Protein AF-A0A940UH56-F1 (afdb_monomer)

Structure (mmCIF, N/CA/C/O backbone):
data_AF-A0A940UH56-F1
#
_entry.id   AF-A0A940UH56-F1
#
loop_
_atom_site.group_PDB
_atom_site.id
_atom_site.type_symbol
_atom_site.label_atom_id
_atom_site.label_alt_id
_atom_site.label_comp_id
_atom_site.label_asym_id
_atom_site.label_entity_id
_atom_site.label_seq_id
_atom_site.pdbx_PDB_ins_code
_atom_site.Cartn_x
_atom_site.Cartn_y
_atom_site.Cartn_z
_atom_site.occupancy
_atom_site.B_iso_or_equiv
_atom_site.auth_seq_id
_atom_site.auth_comp_id
_atom_site.auth_asym_id
_atom_site.auth_atom_id
_atom_site.pdbx_PDB_model_num
ATOM 1 N N . THR A 1 1 ? 17.331 8.035 23.216 1.00 52.03 1 THR A N 1
ATOM 2 C CA . THR A 1 1 ? 18.289 7.593 22.173 1.00 52.03 1 THR A CA 1
ATOM 3 C C . THR A 1 1 ? 18.319 6.081 22.013 1.00 52.03 1 THR A C 1
ATOM 5 O O . THR A 1 1 ? 18.089 5.613 20.908 1.00 52.03 1 THR A O 1
ATOM 8 N N . LEU A 1 2 ? 18.499 5.302 23.086 1.00 36.78 2 LEU A N 1
ATOM 9 C CA . LEU A 1 2 ? 18.584 3.831 23.020 1.00 36.78 2 LEU A CA 1
ATOM 10 C C . LEU A 1 2 ? 17.308 3.152 22.469 1.00 36.78 2 LEU A C 1
ATOM 12 O O . LEU A 1 2 ? 17.398 2.299 21.594 1.00 36.78 2 LEU A O 1
ATOM 16 N N . PHE A 1 3 ? 16.120 3.611 22.881 1.00 42.78 3 PHE A N 1
ATOM 17 C CA . PHE A 1 3 ? 14.829 3.134 22.353 1.00 42.78 3 PHE A CA 1
ATOM 18 C C . PHE A 1 3 ? 14.566 3.522 20.888 1.00 42.78 3 PHE A C 1
ATOM 20 O O . PHE A 1 3 ? 13.957 2.747 20.154 1.00 42.78 3 PHE A O 1
ATOM 27 N N . GLN A 1 4 ? 15.054 4.687 20.440 1.00 41.00 4 GLN A N 1
ATOM 28 C CA . GLN A 1 4 ? 14.976 5.091 19.030 1.00 41.00 4 GLN A CA 1
ATOM 29 C C . GLN A 1 4 ? 15.789 4.123 18.168 1.00 41.00 4 GLN A C 1
ATOM 31 O O . GLN A 1 4 ? 15.272 3.588 17.196 1.00 41.00 4 GLN A O 1
ATOM 36 N N . ASN A 1 5 ? 17.023 3.837 18.590 1.00 42.00 5 ASN A N 1
ATOM 37 C CA . ASN A 1 5 ? 17.930 2.936 17.885 1.00 42.00 5 ASN A CA 1
ATOM 38 C C . ASN A 1 5 ? 17.393 1.502 17.845 1.00 42.00 5 ASN A C 1
ATOM 40 O O . ASN A 1 5 ? 17.542 0.826 16.831 1.00 42.00 5 ASN A O 1
ATOM 44 N N . LEU A 1 6 ? 16.726 1.050 18.910 1.00 43.97 6 LEU A N 1
ATOM 45 C CA . LEU A 1 6 ? 16.104 -0.272 18.967 1.00 43.97 6 LEU A CA 1
ATOM 46 C C . LEU A 1 6 ? 14.910 -0.368 18.009 1.00 43.97 6 LEU A C 1
ATOM 48 O O . LEU A 1 6 ? 14.796 -1.348 17.282 1.00 43.97 6 LEU A O 1
ATOM 52 N N . ARG A 1 7 ? 14.093 0.688 17.911 1.00 48.12 7 ARG A N 1
ATOM 53 C CA . ARG A 1 7 ? 13.000 0.784 16.933 1.00 48.12 7 ARG A CA 1
ATOM 54 C C . ARG A 1 7 ? 13.516 0.780 15.493 1.00 48.12 7 ARG A C 1
ATOM 56 O O . ARG A 1 7 ? 13.052 -0.032 14.702 1.00 48.12 7 ARG A O 1
ATOM 63 N N . THR A 1 8 ? 14.536 1.581 15.177 1.00 45.69 8 THR A N 1
ATOM 64 C CA . THR A 1 8 ? 15.167 1.576 13.844 1.00 45.69 8 THR A CA 1
ATOM 65 C C . THR A 1 8 ? 15.818 0.227 13.527 1.00 45.69 8 THR A C 1
ATOM 67 O O . THR A 1 8 ? 15.860 -0.194 12.376 1.00 45.69 8 THR A O 1
ATOM 70 N N . THR A 1 9 ? 16.337 -0.471 14.540 1.00 42.41 9 THR A N 1
ATOM 71 C CA . THR A 1 9 ? 16.951 -1.796 14.383 1.00 42.41 9 THR A CA 1
ATOM 72 C C . THR A 1 9 ? 15.893 -2.874 14.150 1.00 42.41 9 THR A C 1
ATOM 74 O O . THR A 1 9 ? 16.074 -3.700 13.266 1.00 42.41 9 THR A O 1
ATOM 77 N N . VAL A 1 10 ? 14.755 -2.831 14.847 1.00 53.84 10 VAL A N 1
ATOM 78 C CA . VAL A 1 10 ? 13.610 -3.731 14.610 1.00 53.84 10 VAL A CA 1
ATOM 79 C C . VAL A 1 10 ? 12.979 -3.479 13.235 1.00 53.84 10 VAL A C 1
ATOM 81 O O . VAL A 1 10 ? 12.703 -4.431 12.510 1.00 53.84 10 VAL A O 1
ATOM 84 N N . GLU A 1 11 ? 12.847 -2.214 12.822 1.00 49.41 11 GLU A N 1
ATOM 85 C CA . GLU A 1 11 ? 12.422 -1.836 11.464 1.00 49.41 11 GLU A CA 1
ATOM 86 C C . GLU A 1 11 ? 13.410 -2.348 10.392 1.00 49.41 11 GLU A C 1
ATOM 88 O O . GLU A 1 11 ? 12.996 -2.791 9.320 1.00 49.41 11 GLU A O 1
ATOM 93 N N . LYS A 1 12 ? 14.719 -2.365 10.689 1.00 43.69 12 LYS A N 1
ATOM 94 C CA . LYS A 1 12 ? 15.767 -2.900 9.797 1.00 43.69 12 LYS A CA 1
ATOM 95 C C . LYS A 1 12 ? 15.849 -4.430 9.771 1.00 43.69 12 LYS A C 1
ATOM 97 O O . LYS A 1 12 ? 16.165 -4.981 8.723 1.00 43.69 12 LYS A O 1
ATOM 102 N N . ILE A 1 13 ? 15.571 -5.120 10.877 1.00 45.69 13 ILE A N 1
ATOM 103 C CA . ILE A 1 13 ? 15.598 -6.593 10.954 1.00 45.69 13 ILE A CA 1
ATOM 104 C C . ILE A 1 13 ? 14.451 -7.210 10.135 1.00 45.69 13 ILE A C 1
ATOM 106 O O . ILE A 1 13 ? 14.641 -8.259 9.525 1.00 45.69 13 ILE A O 1
ATOM 110 N N . GLY A 1 14 ? 13.300 -6.533 10.048 1.00 42.31 14 GLY A N 1
ATOM 111 C CA . GLY A 1 14 ? 12.169 -6.940 9.199 1.00 42.31 14 GLY A CA 1
ATOM 112 C C . GLY A 1 14 ? 12.272 -6.514 7.726 1.00 42.31 14 GLY A C 1
ATOM 113 O O . GLY A 1 14 ? 11.325 -6.645 6.957 1.00 42.31 14 GLY A O 1
ATOM 114 N N . SER A 1 15 ? 13.399 -5.943 7.312 1.00 44.19 15 SER A N 1
ATOM 115 C CA . SER A 1 15 ? 13.578 -5.403 5.968 1.00 44.19 15 SER A CA 1
ATOM 116 C C . SER A 1 15 ? 14.698 -6.181 5.298 1.00 44.19 15 SER A C 1
ATOM 118 O O . SER A 1 15 ? 15.869 -5.854 5.481 1.00 44.19 15 SER A O 1
ATOM 120 N N . SER A 1 16 ? 14.377 -7.225 4.525 1.00 46.88 16 SER A N 1
ATOM 121 C CA . SER A 1 16 ? 15.397 -7.860 3.678 1.00 46.88 16 SER A CA 1
ATOM 122 C C . SER A 1 16 ? 16.032 -6.759 2.812 1.00 46.88 16 SER A C 1
ATOM 124 O O . SER A 1 16 ? 15.295 -6.073 2.097 1.00 46.88 16 SER A O 1
ATOM 126 N N . PRO A 1 17 ? 17.349 -6.495 2.922 1.00 52.34 17 PRO A N 1
ATOM 127 C CA . PRO A 1 17 ? 17.921 -5.262 2.409 1.00 52.34 17 PRO A CA 1
ATOM 128 C C . PRO A 1 17 ? 17.763 -5.213 0.894 1.00 52.34 17 PRO A C 1
ATOM 130 O O . PRO A 1 17 ? 18.335 -6.020 0.155 1.00 52.34 17 PRO A O 1
ATOM 133 N N . VAL A 1 18 ? 16.966 -4.247 0.446 1.00 59.72 18 VAL A N 1
ATOM 134 C CA . VAL A 1 18 ? 16.733 -3.940 -0.961 1.00 59.72 18 VAL A CA 1
ATOM 135 C C . VAL A 1 18 ? 18.069 -3.529 -1.562 1.00 59.72 18 VAL A C 1
ATOM 137 O O . VAL A 1 18 ? 18.612 -2.471 -1.250 1.00 59.72 18 VAL A O 1
ATOM 140 N N . ARG A 1 19 ? 18.647 -4.381 -2.410 1.00 67.12 19 ARG A N 1
ATOM 141 C CA . ARG A 1 19 ? 19.943 -4.105 -3.044 1.00 67.12 19 ARG A CA 1
ATOM 142 C C . ARG A 1 19 ? 19.744 -3.269 -4.306 1.00 67.12 19 ARG A C 1
ATOM 144 O O . ARG A 1 19 ? 19.951 -3.765 -5.417 1.00 67.12 19 ARG A O 1
ATOM 151 N N . ARG A 1 20 ? 19.336 -2.010 -4.119 1.00 74.00 20 ARG A N 1
ATOM 152 C CA . ARG A 1 20 ? 19.366 -0.982 -5.167 1.00 74.00 20 ARG A CA 1
ATOM 153 C C . ARG A 1 20 ? 20.819 -0.794 -5.635 1.00 74.00 20 ARG A C 1
ATOM 155 O O . ARG A 1 20 ? 21.727 -0.848 -4.800 1.00 74.00 20 ARG A O 1
ATOM 162 N N . PRO A 1 21 ? 21.084 -0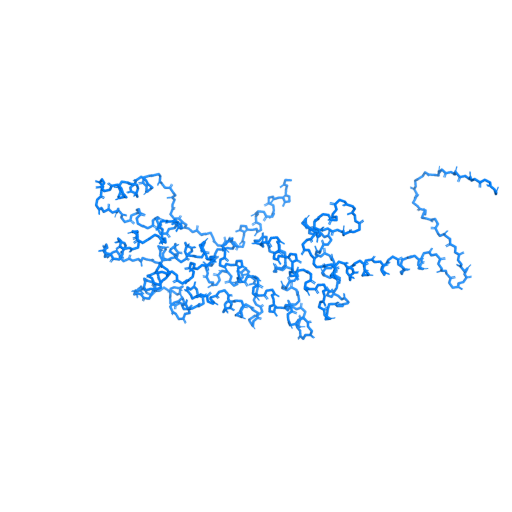.609 -6.940 1.00 78.50 21 PRO A N 1
ATOM 163 C CA . PRO A 1 21 ? 22.417 -0.223 -7.390 1.00 78.50 21 PRO A CA 1
ATOM 164 C C . PRO A 1 21 ? 22.831 1.103 -6.725 1.00 78.50 21 PRO A C 1
ATOM 166 O O . PRO A 1 21 ? 21.972 1.969 -6.552 1.00 78.50 21 PRO A O 1
ATOM 169 N N . PRO A 1 22 ? 24.104 1.277 -6.327 1.00 78.31 22 PRO A N 1
ATOM 170 C CA . PRO A 1 22 ? 24.535 2.495 -5.653 1.00 78.31 22 PRO A CA 1
ATOM 171 C C . PRO A 1 22 ? 24.256 3.715 -6.545 1.00 78.31 22 PRO A C 1
ATOM 173 O O . PRO A 1 22 ? 24.549 3.648 -7.746 1.00 78.31 22 PRO A O 1
ATOM 176 N N . PRO A 1 23 ? 23.685 4.801 -5.991 1.00 79.12 23 PRO A N 1
ATOM 177 C CA . PRO A 1 23 ? 23.482 6.027 -6.742 1.00 79.12 23 PRO A CA 1
ATOM 178 C C . PRO A 1 23 ? 24.840 6.590 -7.134 1.00 79.12 23 PRO A C 1
ATOM 180 O O . PRO A 1 23 ? 25.706 6.803 -6.289 1.00 79.12 23 PRO A O 1
ATOM 183 N N . LEU A 1 24 ? 25.031 6.791 -8.432 1.00 83.62 24 LEU A N 1
ATOM 184 C CA . LEU A 1 24 ? 26.182 7.496 -8.970 1.00 83.62 24 LEU A CA 1
ATOM 185 C C . LEU A 1 24 ? 25.647 8.675 -9.770 1.00 83.62 24 LEU A C 1
ATOM 187 O O . LEU A 1 24 ? 24.806 8.482 -10.648 1.00 83.62 24 LEU A O 1
ATOM 191 N N . GLU A 1 25 ? 26.163 9.872 -9.497 1.00 86.94 25 GLU A N 1
ATOM 192 C CA . GLU A 1 25 ? 25.755 11.115 -10.171 1.00 86.94 25 GLU A CA 1
ATOM 193 C C . GLU A 1 25 ? 25.807 10.985 -11.698 1.00 86.94 25 GLU A C 1
ATOM 195 O O . GLU A 1 25 ? 24.920 11.469 -12.400 1.00 86.94 25 GLU A O 1
ATOM 200 N N . ARG A 1 26 ? 26.776 10.214 -12.211 1.00 91.38 26 ARG A N 1
ATOM 201 C CA . ARG A 1 26 ? 26.924 9.918 -13.643 1.00 91.38 26 ARG A CA 1
ATOM 202 C C . ARG A 1 26 ? 25.666 9.333 -14.299 1.00 91.38 26 ARG A C 1
ATOM 204 O O . ARG A 1 26 ? 25.458 9.564 -15.482 1.00 91.38 26 ARG A O 1
ATOM 211 N N . TYR A 1 27 ? 24.848 8.569 -13.568 1.00 92.94 27 TYR A N 1
ATOM 212 C CA . TYR A 1 27 ? 23.640 7.950 -14.125 1.00 92.94 27 TYR A CA 1
ATOM 213 C C . TYR A 1 27 ? 22.540 8.988 -14.357 1.00 92.94 27 TYR A C 1
ATOM 215 O O . TYR A 1 27 ? 21.873 8.959 -15.388 1.00 92.94 27 TYR A O 1
ATOM 223 N N . MET A 1 28 ? 22.387 9.930 -13.424 1.00 93.06 28 MET A N 1
ATOM 224 C CA . MET A 1 28 ? 21.436 11.034 -13.560 1.00 93.06 28 MET A CA 1
ATOM 225 C C . MET A 1 28 ? 21.908 12.049 -14.604 1.00 93.06 28 MET A C 1
ATOM 227 O O . MET A 1 28 ? 21.089 12.563 -15.361 1.00 93.06 28 MET A O 1
ATOM 231 N N . LEU A 1 29 ? 23.223 12.282 -14.697 1.00 93.62 29 LEU A N 1
ATOM 232 C CA . LEU A 1 29 ? 23.806 13.115 -15.748 1.00 93.62 29 LEU A CA 1
ATOM 233 C C . LEU A 1 29 ? 23.542 12.522 -17.139 1.00 93.62 29 LEU A C 1
ATOM 235 O O . LEU A 1 29 ? 23.016 13.220 -17.997 1.00 93.62 29 LEU A O 1
ATOM 239 N N . GLN A 1 30 ? 23.794 11.222 -17.337 1.00 94.44 30 GLN A N 1
ATOM 240 C CA . GLN A 1 30 ? 23.465 10.560 -18.605 1.00 94.44 30 GLN A CA 1
ATOM 241 C C . GLN A 1 30 ? 21.975 10.624 -18.935 1.00 94.44 30 GLN A C 1
ATOM 243 O O . GLN A 1 30 ? 21.621 10.819 -20.092 1.00 94.44 30 GLN A O 1
ATOM 248 N N . TRP A 1 31 ? 21.092 10.473 -17.944 1.00 95.81 31 TRP A N 1
ATOM 249 C CA . TRP A 1 31 ? 19.659 10.644 -18.176 1.00 95.81 31 TRP A CA 1
ATOM 250 C C . TRP A 1 31 ? 19.322 12.061 -18.658 1.00 95.81 31 TRP A C 1
ATOM 252 O O . TRP A 1 31 ? 18.550 12.218 -19.601 1.00 95.81 31 TRP A O 1
ATOM 262 N N . SER A 1 32 ? 19.935 13.083 -18.057 1.00 94.75 32 SER A N 1
ATOM 263 C CA . SER A 1 32 ? 19.778 14.475 -18.487 1.00 94.75 32 SER A CA 1
ATOM 264 C C . SER A 1 32 ? 20.291 14.694 -19.913 1.00 94.75 32 SER A C 1
ATOM 266 O O . SER A 1 32 ? 19.579 15.272 -20.729 1.00 94.75 32 SER A O 1
ATOM 268 N N . ASP A 1 33 ? 21.490 14.197 -20.228 1.00 94.94 33 ASP A N 1
ATOM 269 C CA . ASP A 1 33 ? 22.103 14.309 -21.557 1.00 94.94 33 ASP A CA 1
ATOM 270 C C . ASP A 1 33 ? 21.306 13.549 -22.627 1.00 94.94 33 ASP A C 1
ATOM 272 O O . ASP A 1 33 ? 21.249 13.953 -23.788 1.00 94.94 33 ASP A O 1
ATOM 276 N N . PHE A 1 34 ? 20.676 12.437 -22.251 1.00 95.38 34 PHE A N 1
ATOM 277 C CA . PHE A 1 34 ? 19.766 11.703 -23.122 1.00 95.38 34 PHE A CA 1
ATOM 278 C C . PHE A 1 34 ? 18.470 12.488 -23.348 1.00 95.38 34 PHE A C 1
ATOM 280 O O . PHE A 1 34 ? 17.997 12.607 -24.477 1.00 95.38 34 PHE A O 1
ATOM 287 N N . GLY A 1 35 ? 17.922 13.084 -22.286 1.00 92.56 35 GLY A N 1
ATOM 288 C CA . GLY A 1 35 ? 16.731 13.928 -22.344 1.00 92.56 35 GLY A CA 1
ATOM 289 C C . GLY A 1 35 ? 16.908 15.182 -23.204 1.00 92.56 35 GLY A C 1
ATOM 290 O O . GLY A 1 35 ? 15.969 15.582 -23.889 1.00 92.56 35 GLY A O 1
ATOM 291 N N . SER A 1 36 ? 18.106 15.773 -23.213 1.00 93.50 36 SER A N 1
ATOM 292 C CA . SER A 1 36 ? 18.454 16.927 -24.054 1.00 93.50 36 SER A CA 1
ATOM 293 C C . SER A 1 36 ? 18.855 16.557 -25.488 1.00 93.50 36 SER A C 1
ATOM 295 O O . SER A 1 36 ? 19.016 17.444 -26.325 1.00 93.50 36 SER A O 1
ATOM 297 N N . GLY A 1 37 ? 19.026 15.265 -25.786 1.00 91.88 37 GLY A N 1
ATOM 298 C CA . GLY A 1 37 ? 19.492 14.776 -27.084 1.00 91.88 37 GLY A CA 1
ATOM 299 C C . GLY A 1 37 ? 21.005 14.891 -27.303 1.00 91.88 37 GLY A C 1
ATOM 300 O O . GLY A 1 37 ? 21.472 14.608 -28.408 1.00 91.88 37 GLY A O 1
ATOM 301 N N . THR A 1 38 ? 21.777 15.268 -26.276 1.00 94.25 38 THR A N 1
ATOM 302 C CA . THR A 1 38 ? 23.250 15.268 -26.305 1.00 94.25 38 THR A CA 1
ATOM 303 C C . THR A 1 38 ? 23.793 13.862 -26.565 1.00 94.25 38 THR A C 1
ATOM 305 O O . THR A 1 38 ? 24.729 13.690 -27.348 1.00 94.25 38 THR A O 1
ATOM 308 N N . ILE A 1 39 ? 23.191 12.845 -25.942 1.00 93.25 39 ILE A N 1
ATOM 309 C CA . ILE A 1 39 ? 23.487 11.434 -26.208 1.00 93.25 39 ILE A CA 1
ATOM 310 C C . ILE A 1 39 ? 22.241 10.709 -26.715 1.00 93.25 39 ILE A C 1
ATOM 312 O O . ILE A 1 39 ? 21.115 11.046 -26.360 1.00 93.25 39 ILE A O 1
ATOM 316 N N . LYS A 1 40 ? 22.446 9.700 -27.568 1.00 90.31 40 LYS A N 1
ATOM 317 C CA . LYS A 1 40 ? 21.356 8.937 -28.203 1.00 90.31 40 LYS A CA 1
ATOM 318 C C . LYS A 1 40 ? 21.009 7.633 -27.492 1.00 90.31 40 LYS A C 1
ATOM 320 O O . LYS A 1 40 ? 19.997 7.027 -27.825 1.00 90.31 40 LYS A O 1
ATOM 325 N N . ASP A 1 41 ? 21.861 7.178 -26.580 1.00 92.44 41 ASP A N 1
ATOM 326 C CA . ASP A 1 41 ? 21.731 5.874 -25.938 1.00 92.44 41 ASP A CA 1
ATOM 327 C C . ASP A 1 41 ? 22.242 5.936 -24.496 1.00 92.44 41 ASP A C 1
ATOM 329 O O . ASP A 1 41 ? 23.097 6.765 -24.170 1.00 92.44 41 ASP A O 1
ATOM 333 N N . LEU A 1 42 ? 21.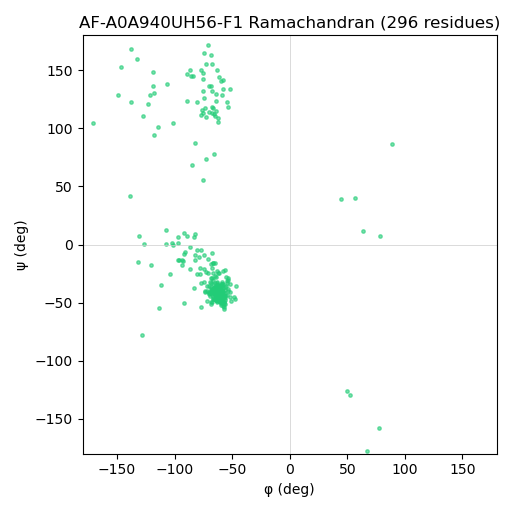709 5.065 -23.641 1.00 93.56 42 LEU A N 1
ATOM 334 C CA . LEU A 1 42 ? 22.076 4.954 -22.233 1.00 93.56 42 LEU A CA 1
ATOM 335 C C . LEU A 1 42 ? 22.915 3.700 -22.015 1.00 93.56 42 LEU A C 1
ATOM 337 O O . LEU A 1 42 ? 22.596 2.618 -22.510 1.00 93.56 42 LEU A O 1
ATOM 341 N N . ASP A 1 43 ? 23.970 3.794 -21.205 1.00 92.25 43 ASP A N 1
ATOM 342 C CA . ASP A 1 43 ? 24.730 2.589 -20.889 1.00 92.25 43 ASP A CA 1
ATOM 343 C C . ASP A 1 43 ? 23.912 1.606 -20.027 1.00 92.25 43 ASP A C 1
ATOM 345 O O . ASP A 1 43 ? 22.987 1.965 -19.289 1.00 92.25 43 ASP A O 1
ATOM 349 N N . ARG A 1 44 ? 24.270 0.317 -20.093 1.00 91.44 44 ARG A N 1
ATOM 350 C CA . ARG A 1 44 ? 23.554 -0.750 -19.372 1.00 91.44 44 ARG A CA 1
ATOM 351 C C . ARG A 1 44 ? 23.519 -0.538 -17.858 1.00 91.44 44 ARG A C 1
ATOM 353 O O . ARG A 1 44 ? 22.567 -0.972 -17.213 1.00 91.44 44 ARG A O 1
ATOM 360 N N . GLY A 1 45 ? 24.563 0.037 -17.269 1.00 91.31 45 GLY A N 1
ATOM 361 C CA . GLY A 1 45 ? 24.614 0.372 -15.848 1.00 91.31 45 GLY A CA 1
ATOM 362 C C . GLY A 1 45 ? 23.604 1.460 -15.499 1.00 91.31 45 GLY A C 1
ATOM 363 O O . GLY A 1 45 ? 22.825 1.270 -14.563 1.00 91.31 45 GLY A O 1
ATOM 364 N N . THR A 1 46 ? 23.560 2.522 -16.304 1.00 93.88 46 THR A N 1
ATOM 365 C CA . THR A 1 46 ? 22.574 3.605 -16.201 1.00 93.88 46 THR A CA 1
ATOM 366 C C . THR A 1 46 ? 21.153 3.070 -16.315 1.00 93.88 46 THR A C 1
ATOM 368 O O . THR A 1 46 ? 20.370 3.243 -15.386 1.00 93.88 46 THR A O 1
ATOM 371 N N . MET A 1 47 ? 20.826 2.305 -17.363 1.00 94.25 47 MET A N 1
ATOM 372 C CA . MET A 1 47 ? 19.484 1.724 -17.521 1.00 94.25 47 MET A CA 1
ATOM 373 C C . MET A 1 47 ? 19.064 0.869 -16.314 1.00 94.25 47 MET A C 1
ATOM 375 O O . MET A 1 47 ? 17.943 0.983 -15.815 1.00 94.25 47 MET A O 1
ATOM 379 N N . ARG A 1 48 ? 19.974 0.032 -15.791 1.00 93.88 48 ARG A N 1
ATOM 380 C CA . ARG A 1 48 ? 19.710 -0.794 -14.598 1.00 93.88 48 ARG A CA 1
ATOM 381 C C . ARG A 1 48 ? 19.438 0.043 -13.356 1.00 93.88 48 ARG A C 1
ATOM 383 O O . ARG A 1 48 ? 18.646 -0.392 -12.526 1.00 93.88 48 ARG A O 1
ATOM 390 N N . TYR A 1 49 ? 20.125 1.173 -13.205 1.00 94.44 49 TYR A N 1
ATOM 391 C CA . TYR A 1 49 ? 19.925 2.097 -12.096 1.00 94.44 49 TYR A CA 1
ATOM 392 C C . TYR A 1 49 ? 18.597 2.847 -12.226 1.00 94.44 49 TYR A C 1
ATOM 394 O O . TYR A 1 49 ? 17.811 2.834 -11.285 1.00 94.44 49 TYR A O 1
ATOM 402 N N . LEU A 1 50 ? 18.315 3.415 -13.401 1.00 95.62 50 LEU A N 1
ATOM 403 C CA . LEU A 1 50 ? 17.128 4.235 -13.656 1.00 95.62 50 LEU A CA 1
ATOM 404 C C . LEU A 1 50 ? 15.811 3.473 -13.482 1.00 95.62 50 LEU A C 1
ATOM 406 O O . LEU A 1 50 ? 14.810 4.077 -13.116 1.00 95.62 50 LEU A O 1
ATOM 410 N N . CYS A 1 51 ? 15.813 2.143 -13.625 1.00 96.19 51 CYS A N 1
ATOM 411 C CA . CYS A 1 51 ? 14.665 1.306 -13.263 1.00 96.19 51 CYS A CA 1
ATOM 412 C C . CYS A 1 51 ? 14.214 1.483 -11.797 1.00 96.19 51 CYS A C 1
ATOM 414 O O . CYS A 1 51 ? 13.077 1.162 -11.474 1.00 96.19 51 CYS A O 1
ATOM 416 N N . TRP A 1 52 ? 15.088 1.966 -10.910 1.00 94.69 52 TRP A N 1
ATOM 417 C CA . TRP A 1 52 ? 14.812 2.196 -9.487 1.00 94.69 52 TRP A CA 1
ATOM 418 C C . TRP A 1 52 ? 14.447 3.646 -9.154 1.00 94.69 52 TRP A C 1
ATOM 420 O O . TRP A 1 52 ? 14.271 3.951 -7.976 1.00 94.69 52 TRP A O 1
ATOM 430 N N . GLU A 1 53 ? 14.380 4.533 -10.149 1.00 95.44 53 GLU A N 1
ATOM 431 C CA . GLU A 1 53 ? 13.994 5.933 -9.967 1.00 95.44 53 GLU A CA 1
ATOM 432 C C . GLU A 1 53 ? 12.537 6.124 -10.389 1.00 95.44 53 GLU A C 1
ATOM 434 O O . GLU A 1 53 ? 12.278 6.167 -11.590 1.00 95.44 53 GLU A O 1
ATOM 439 N N . PRO A 1 54 ? 11.577 6.267 -9.457 1.00 95.50 54 PRO A N 1
ATOM 440 C CA . PRO A 1 54 ? 10.151 6.287 -9.771 1.00 95.50 54 PRO A CA 1
ATOM 441 C C . PRO A 1 54 ? 9.735 7.199 -10.921 1.00 95.50 54 PRO A C 1
ATOM 443 O O . PRO A 1 54 ? 8.996 6.771 -11.807 1.00 95.50 54 PRO A O 1
ATOM 446 N N . ASP A 1 55 ? 10.222 8.440 -10.924 1.00 95.88 55 ASP A N 1
ATOM 447 C CA . ASP A 1 55 ? 9.879 9.444 -11.935 1.00 95.88 55 ASP A CA 1
ATOM 448 C C . ASP A 1 55 ? 10.410 9.093 -13.327 1.00 95.88 55 ASP A C 1
ATOM 450 O O . ASP A 1 55 ? 9.785 9.423 -14.331 1.00 95.88 55 ASP A O 1
ATOM 454 N N . ILE A 1 56 ? 11.537 8.383 -13.399 1.00 96.94 56 ILE A N 1
ATOM 455 C CA . ILE A 1 56 ? 12.182 8.016 -14.662 1.00 96.94 56 ILE A CA 1
ATOM 456 C C . ILE A 1 56 ? 11.675 6.653 -15.126 1.00 96.94 56 ILE A C 1
ATOM 458 O O . ILE A 1 56 ? 11.195 6.527 -16.249 1.00 96.94 56 ILE A O 1
ATOM 462 N N . ALA A 1 57 ? 11.701 5.657 -14.241 1.00 97.44 57 ALA A N 1
ATOM 463 C CA . ALA A 1 57 ? 11.253 4.286 -14.460 1.00 97.44 57 ALA A CA 1
ATOM 464 C C . ALA A 1 57 ? 9.816 4.186 -14.986 1.00 97.44 57 ALA A C 1
ATOM 466 O O . ALA A 1 57 ? 9.491 3.245 -15.703 1.00 97.44 57 ALA A O 1
ATOM 467 N N . THR A 1 58 ? 8.960 5.143 -14.619 1.00 97.12 58 THR A N 1
ATOM 468 C CA . THR A 1 58 ? 7.555 5.190 -15.044 1.00 97.12 58 THR A CA 1
ATOM 469 C C . THR A 1 58 ? 7.291 6.204 -16.161 1.00 97.12 58 THR A C 1
ATOM 471 O O . THR A 1 58 ? 6.151 6.333 -16.608 1.00 97.12 58 THR A O 1
ATOM 474 N N . SER A 1 59 ? 8.323 6.900 -16.650 1.00 97.06 59 SER A N 1
ATOM 475 C CA . SER A 1 59 ? 8.199 7.852 -17.754 1.00 97.06 59 SER A CA 1
ATOM 476 C C . SER A 1 59 ? 8.057 7.145 -19.105 1.00 97.06 59 SER A C 1
ATOM 478 O O . SER A 1 59 ? 8.731 6.151 -19.386 1.00 97.06 59 SER A O 1
ATOM 480 N N . ASN A 1 60 ? 7.227 7.708 -19.986 1.00 95.19 60 ASN A N 1
ATOM 481 C CA . ASN A 1 60 ? 7.043 7.183 -21.342 1.00 95.19 60 ASN A CA 1
ATOM 482 C C . ASN A 1 60 ? 8.358 7.172 -22.135 1.00 95.19 60 ASN A C 1
ATOM 484 O O . ASN A 1 60 ? 8.617 6.230 -22.877 1.00 95.19 60 ASN A O 1
ATOM 488 N N . GLN A 1 61 ? 9.197 8.198 -21.956 1.00 95.44 61 GLN A N 1
ATOM 489 C CA . GLN A 1 61 ? 10.478 8.318 -22.654 1.00 95.44 61 GLN A CA 1
ATOM 490 C C . GLN A 1 61 ? 11.429 7.176 -22.283 1.00 95.44 61 GLN A C 1
ATOM 492 O O . GLN A 1 61 ? 11.984 6.526 -23.170 1.00 95.44 61 GLN A O 1
ATOM 497 N N . PHE A 1 62 ? 11.598 6.903 -20.986 1.00 97.00 62 PHE A N 1
ATOM 498 C CA . PHE A 1 62 ? 12.482 5.833 -20.534 1.00 97.00 62 PHE A CA 1
ATOM 499 C C . PHE A 1 62 ? 11.949 4.457 -20.933 1.00 97.00 62 PHE A C 1
ATOM 501 O O . PHE A 1 62 ? 12.713 3.627 -21.416 1.00 97.00 62 PHE A O 1
ATOM 508 N N . LEU A 1 63 ? 10.643 4.220 -20.779 1.00 96.56 63 LEU A N 1
ATOM 509 C CA . LEU A 1 63 ? 10.031 2.938 -21.124 1.00 96.56 63 LEU A CA 1
ATOM 510 C C . LEU A 1 63 ? 10.114 2.641 -22.626 1.00 96.56 63 LEU A C 1
ATOM 512 O O . LEU A 1 63 ? 10.498 1.533 -22.995 1.00 96.56 63 LEU A O 1
ATOM 516 N N . ALA A 1 64 ? 9.853 3.631 -23.485 1.00 94.50 64 ALA A N 1
ATOM 517 C CA . ALA A 1 64 ? 10.006 3.481 -24.932 1.00 94.50 64 ALA A CA 1
ATOM 518 C C . ALA A 1 64 ? 11.459 3.166 -25.318 1.00 94.50 64 ALA A C 1
ATOM 520 O O . ALA A 1 64 ? 11.718 2.268 -26.122 1.00 94.50 64 ALA A O 1
ATOM 521 N N . HIS A 1 65 ? 12.421 3.862 -24.702 1.00 95.25 65 HIS A N 1
ATOM 522 C CA . HIS A 1 65 ? 13.835 3.577 -24.914 1.00 95.25 65 HIS A CA 1
ATOM 523 C C . HIS A 1 65 ? 14.193 2.156 -24.459 1.00 95.25 65 HIS A C 1
ATOM 525 O O . HIS A 1 65 ? 14.805 1.407 -25.221 1.00 95.25 65 HIS A O 1
ATOM 531 N N . LEU A 1 66 ? 13.735 1.743 -23.275 1.00 94.56 66 LEU A N 1
ATOM 532 C CA . LEU A 1 66 ? 13.984 0.416 -22.720 1.00 94.56 66 LEU A CA 1
ATOM 533 C C . LEU A 1 66 ? 13.461 -0.696 -23.638 1.00 94.56 66 LEU A C 1
ATOM 535 O O . LEU A 1 66 ? 14.182 -1.662 -23.884 1.00 94.56 66 LEU A O 1
ATOM 539 N N . GLU A 1 67 ? 12.255 -0.538 -24.192 1.00 92.94 67 GLU A N 1
ATOM 540 C CA . GLU A 1 67 ? 11.681 -1.478 -25.161 1.00 92.94 67 GLU A CA 1
ATOM 541 C C . GLU A 1 67 ? 12.483 -1.539 -26.469 1.00 92.94 67 GLU A C 1
ATOM 543 O O . GLU A 1 67 ? 12.677 -2.629 -27.010 1.00 92.94 67 GLU A O 1
ATOM 548 N N . SER A 1 68 ? 12.981 -0.397 -26.956 1.00 91.88 68 SER A N 1
ATOM 549 C CA . SER A 1 68 ? 13.761 -0.318 -28.201 1.00 91.88 68 SER A CA 1
ATOM 550 C C . SER A 1 68 ? 15.217 -0.780 -28.064 1.00 91.88 68 SER A C 1
ATOM 552 O O . SER A 1 68 ? 15.808 -1.241 -29.036 1.00 91.88 68 SER A O 1
ATOM 554 N N . SER A 1 69 ? 15.791 -0.700 -26.858 1.00 89.06 69 SER A N 1
ATOM 555 C CA . SER A 1 69 ? 17.210 -0.982 -26.592 1.00 89.06 69 SER A CA 1
ATOM 556 C C . SER A 1 69 ? 17.613 -2.448 -26.798 1.00 89.06 69 SER A C 1
ATOM 558 O O . SER A 1 69 ? 18.800 -2.775 -26.822 1.00 89.06 69 SER A O 1
ATOM 560 N N . GLY A 1 70 ? 16.639 -3.366 -26.864 1.00 83.25 70 GLY A N 1
ATOM 561 C CA . GLY A 1 70 ? 16.895 -4.809 -26.876 1.00 83.25 70 GLY A CA 1
ATOM 562 C C . GLY A 1 70 ? 17.548 -5.332 -25.587 1.00 83.25 70 GLY A C 1
ATOM 563 O O . GLY A 1 70 ? 18.027 -6.466 -25.553 1.00 83.25 70 GLY A O 1
ATOM 564 N N . MET A 1 71 ? 17.601 -4.529 -24.516 1.00 86.06 71 MET A N 1
ATOM 565 C CA . MET A 1 71 ? 18.197 -4.934 -23.249 1.00 86.06 71 MET A CA 1
ATOM 566 C C . MET A 1 71 ? 17.369 -6.041 -22.584 1.00 86.06 71 MET A C 1
ATOM 568 O O . MET A 1 71 ? 16.246 -5.825 -22.131 1.00 86.06 71 MET A O 1
ATOM 572 N N . GLU A 1 72 ? 17.975 -7.215 -22.398 1.00 86.06 72 GLU A N 1
ATOM 573 C CA . GLU A 1 72 ? 17.402 -8.240 -21.528 1.00 86.06 72 GLU A CA 1
ATOM 574 C C . GLU A 1 72 ? 17.396 -7.776 -20.064 1.00 86.06 72 GLU A C 1
ATOM 576 O O . GLU A 1 72 ? 18.439 -7.649 -19.403 1.00 86.06 72 GLU A O 1
ATOM 581 N N . LEU A 1 73 ? 16.198 -7.557 -19.522 1.00 89.94 73 LEU A N 1
ATOM 582 C CA . LEU A 1 73 ? 16.028 -7.203 -18.121 1.00 89.94 73 LEU A CA 1
ATOM 583 C C . LEU A 1 73 ? 16.213 -8.435 -17.237 1.00 89.94 73 LEU A C 1
ATOM 585 O O . LEU A 1 73 ? 15.437 -9.389 -17.264 1.00 89.94 73 LEU A O 1
ATOM 589 N N . THR A 1 74 ? 17.250 -8.395 -16.404 1.00 90.50 74 THR A N 1
ATOM 590 C CA . THR A 1 74 ? 17.409 -9.351 -15.300 1.00 90.50 74 THR A CA 1
ATOM 591 C C . THR A 1 74 ? 16.381 -9.079 -14.193 1.00 90.50 74 THR A C 1
ATOM 593 O O . THR A 1 74 ? 15.708 -8.048 -14.193 1.00 90.50 74 THR A O 1
ATOM 596 N N . ARG A 1 75 ? 16.292 -9.970 -13.196 1.00 90.44 75 ARG A N 1
ATOM 597 C CA . ARG A 1 75 ? 15.386 -9.810 -12.044 1.00 90.44 75 ARG A CA 1
ATOM 598 C C . ARG A 1 75 ? 15.472 -8.421 -11.391 1.00 90.44 75 ARG A C 1
ATOM 600 O O . ARG A 1 75 ? 14.444 -7.855 -11.053 1.00 90.44 75 ARG A O 1
ATOM 607 N N . ARG A 1 76 ? 16.679 -7.884 -11.166 1.00 90.88 76 ARG A N 1
ATOM 608 C CA . ARG A 1 76 ? 16.858 -6.659 -10.358 1.00 90.88 76 ARG A CA 1
ATOM 609 C C . ARG A 1 76 ? 16.273 -5.400 -11.019 1.00 90.88 76 ARG A C 1
ATOM 611 O O . ARG A 1 76 ? 15.536 -4.703 -10.340 1.00 90.88 76 ARG A O 1
ATOM 618 N N . PRO A 1 77 ? 16.551 -5.091 -12.298 1.00 93.62 77 PRO A N 1
ATOM 619 C CA . PRO A 1 77 ? 15.861 -4.009 -13.001 1.00 93.62 77 PRO A CA 1
ATOM 620 C C . PRO A 1 77 ? 14.338 -4.166 -13.018 1.00 93.62 77 PRO A C 1
ATOM 622 O O . PRO A 1 77 ? 13.643 -3.194 -12.757 1.00 93.62 77 PRO A O 1
ATOM 625 N N . LEU A 1 78 ? 13.816 -5.382 -13.235 1.00 94.88 78 LEU A N 1
ATOM 626 C CA . LEU A 1 78 ? 12.367 -5.634 -13.173 1.00 94.88 78 LEU A CA 1
ATOM 627 C C . LEU A 1 78 ? 11.792 -5.340 -11.785 1.00 94.88 78 LEU A C 1
ATOM 629 O O . LEU A 1 78 ? 10.743 -4.718 -11.675 1.00 94.88 78 LEU A O 1
ATOM 633 N N . GLU A 1 79 ? 12.493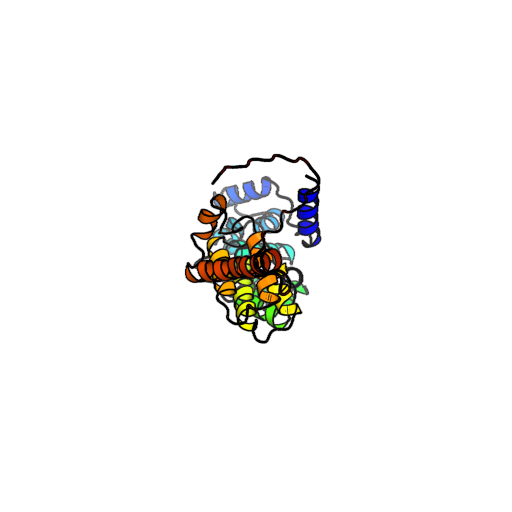 -5.749 -10.727 1.00 93.75 79 GLU A N 1
ATOM 634 C CA . GLU A 1 79 ? 12.111 -5.420 -9.354 1.00 93.75 79 GLU A CA 1
ATOM 635 C C . GLU A 1 79 ? 12.106 -3.904 -9.115 1.00 93.75 79 GLU A C 1
ATOM 637 O O . GLU A 1 79 ? 11.167 -3.393 -8.507 1.00 93.75 79 GLU A O 1
ATOM 642 N N . GLY A 1 80 ? 13.094 -3.183 -9.652 1.00 95.00 80 GLY A N 1
ATOM 643 C CA . GLY A 1 80 ? 13.111 -1.721 -9.647 1.00 95.00 80 GLY A CA 1
ATOM 644 C C . GLY A 1 80 ? 11.876 -1.126 -10.324 1.00 95.00 80 GLY A C 1
ATOM 645 O O . GLY A 1 80 ? 11.209 -0.290 -9.721 1.00 95.00 80 GLY A O 1
ATOM 646 N N . LEU A 1 81 ? 11.524 -1.588 -11.530 1.00 96.81 81 LEU A N 1
ATOM 647 C CA . LEU A 1 81 ? 10.361 -1.087 -12.276 1.00 96.81 81 LEU A CA 1
ATOM 648 C C . LEU A 1 81 ? 9.050 -1.312 -11.512 1.00 96.81 81 LEU A C 1
ATOM 650 O O . LEU A 1 81 ? 8.246 -0.392 -11.378 1.00 96.81 81 LEU A O 1
ATOM 654 N N . VAL A 1 82 ? 8.848 -2.517 -10.969 1.00 96.69 82 VAL A N 1
ATOM 655 C CA . VAL A 1 82 ? 7.646 -2.854 -10.188 1.00 96.69 82 VAL A CA 1
ATOM 656 C C . VAL A 1 82 ? 7.537 -1.972 -8.942 1.00 96.69 82 VAL A C 1
ATOM 658 O O . VAL A 1 82 ? 6.479 -1.405 -8.679 1.00 96.69 82 VAL A O 1
ATOM 661 N N . ARG A 1 83 ? 8.636 -1.783 -8.204 1.00 95.44 83 ARG A N 1
ATOM 662 C CA . ARG A 1 83 ? 8.658 -0.895 -7.029 1.00 95.44 83 ARG A CA 1
ATOM 663 C C . ARG A 1 83 ? 8.423 0.564 -7.403 1.00 95.44 83 ARG A C 1
ATOM 665 O O . ARG A 1 83 ? 7.682 1.263 -6.717 1.00 95.44 83 ARG A O 1
ATOM 672 N N . SER A 1 84 ? 9.005 1.011 -8.511 1.00 96.88 84 SER A N 1
ATOM 673 C CA . SER A 1 84 ? 8.775 2.344 -9.064 1.00 96.88 84 SER A CA 1
ATOM 674 C C . SER A 1 84 ? 7.293 2.562 -9.380 1.00 96.88 84 SER A C 1
ATOM 676 O O . SER A 1 84 ? 6.744 3.590 -8.989 1.00 96.88 84 SER A O 1
ATOM 678 N N . CYS A 1 85 ? 6.598 1.570 -9.950 1.00 97.31 85 CYS A N 1
ATOM 679 C CA . CYS A 1 85 ? 5.137 1.609 -10.071 1.00 97.31 85 CYS A CA 1
ATOM 680 C C . CYS A 1 85 ? 4.443 1.721 -8.710 1.00 97.31 85 CYS A C 1
ATOM 682 O O . CYS A 1 85 ? 3.596 2.591 -8.520 1.00 97.31 85 CYS A O 1
ATOM 684 N N . HIS A 1 86 ? 4.797 0.868 -7.747 1.00 97.62 86 HIS A N 1
ATOM 685 C CA . HIS A 1 86 ? 4.178 0.869 -6.414 1.00 97.62 86 HIS A CA 1
ATOM 686 C C . HIS A 1 86 ? 4.340 2.195 -5.673 1.00 97.62 86 HIS A C 1
ATOM 688 O O . HIS A 1 86 ? 3.432 2.612 -4.955 1.00 97.62 86 HIS A O 1
ATOM 694 N N . SER A 1 87 ? 5.467 2.878 -5.877 1.00 96.12 87 SER A N 1
ATOM 695 C CA . SER A 1 87 ? 5.748 4.197 -5.306 1.00 96.12 87 SER A CA 1
ATOM 696 C C . SER A 1 87 ? 4.854 5.314 -5.869 1.00 96.12 87 SER A C 1
ATOM 698 O O . SER A 1 87 ? 4.679 6.344 -5.225 1.00 96.12 87 SER A O 1
ATOM 700 N N . LYS A 1 88 ? 4.256 5.097 -7.048 1.00 96.25 88 LYS A N 1
ATOM 701 C CA . LYS A 1 88 ? 3.361 6.031 -7.747 1.00 96.25 88 LYS A CA 1
ATOM 702 C C . LYS A 1 88 ? 1.892 5.594 -7.701 1.00 96.25 88 LYS A C 1
ATOM 704 O O . LYS A 1 88 ? 1.079 6.139 -8.438 1.00 96.25 88 LYS A O 1
ATOM 709 N N . TRP A 1 89 ? 1.533 4.619 -6.859 1.00 96.94 89 TRP A N 1
ATOM 710 C CA . TRP A 1 89 ? 0.238 3.919 -6.882 1.00 96.94 89 TRP A CA 1
ATOM 711 C C . TRP A 1 89 ? -0.960 4.719 -6.327 1.00 96.94 89 TRP A C 1
ATOM 713 O O . TRP A 1 89 ? -1.678 4.288 -5.419 1.00 96.94 89 TRP A O 1
ATOM 723 N N . GLU A 1 90 ? -1.197 5.901 -6.885 1.00 93.44 90 GLU A N 1
ATOM 724 C CA . GLU A 1 90 ? -2.230 6.851 -6.472 1.00 93.44 90 GLU A CA 1
ATOM 725 C C . GLU A 1 90 ? -3.027 7.365 -7.683 1.00 93.44 90 GLU A C 1
ATOM 727 O O . GLU A 1 90 ? -2.591 7.273 -8.832 1.00 93.44 90 GLU A O 1
ATOM 732 N N . GLY A 1 91 ? -4.234 7.882 -7.430 1.00 93.38 91 GLY A N 1
ATOM 733 C CA . GLY A 1 91 ? -5.109 8.420 -8.476 1.00 93.38 91 GLY A CA 1
ATOM 734 C C . GLY A 1 91 ? -5.340 7.446 -9.638 1.00 93.38 91 GLY A C 1
ATOM 735 O O . GLY A 1 91 ? -5.696 6.287 -9.426 1.00 93.38 91 GLY A O 1
ATOM 736 N N . SER A 1 92 ? -5.131 7.929 -10.864 1.00 95.00 92 SER A N 1
ATOM 737 C CA . SER A 1 92 ? -5.285 7.166 -12.109 1.00 95.00 92 SER A CA 1
ATOM 738 C C . SER A 1 92 ? -4.036 6.380 -12.529 1.00 95.00 92 SER A C 1
ATOM 740 O O . SER A 1 92 ? -4.095 5.656 -13.523 1.00 95.00 92 SER A O 1
ATOM 742 N N . PHE A 1 93 ? -2.918 6.473 -11.794 1.00 96.75 93 PHE A N 1
ATOM 743 C CA . PHE A 1 93 ? -1.662 5.813 -12.168 1.00 96.75 93 PHE A CA 1
ATOM 744 C C . PHE A 1 93 ? -1.774 4.288 -12.369 1.00 96.75 93 PHE A C 1
ATOM 746 O O . PHE A 1 93 ? -1.191 3.795 -13.336 1.00 96.75 93 PHE A O 1
ATOM 753 N N . PRO A 1 94 ? -2.542 3.523 -11.563 1.00 96.56 94 PRO A N 1
ATOM 754 C CA . PRO A 1 94 ? -2.717 2.082 -11.781 1.00 96.56 94 PRO A CA 1
ATOM 755 C C . PRO A 1 94 ? -3.282 1.704 -13.161 1.00 96.56 94 PRO A C 1
ATOM 757 O O . PRO A 1 94 ? -3.064 0.590 -13.622 1.00 96.56 94 PRO A O 1
ATOM 760 N N . ARG A 1 95 ? -3.978 2.634 -13.834 1.00 96.38 95 ARG A N 1
ATOM 761 C CA . ARG A 1 95 ? -4.536 2.467 -15.190 1.00 96.38 95 ARG A CA 1
ATOM 762 C C . ARG A 1 95 ? -3.642 3.057 -16.286 1.00 96.38 95 ARG A C 1
ATOM 764 O O . ARG A 1 95 ? -4.060 3.157 -17.437 1.00 96.38 95 ARG A O 1
ATOM 771 N N . SER A 1 96 ? -2.446 3.524 -15.935 1.00 96.69 96 SER A N 1
ATOM 772 C CA . SER A 1 96 ? -1.546 4.191 -16.874 1.00 96.69 96 SER A CA 1
ATOM 773 C C . SER A 1 96 ? -0.912 3.215 -17.864 1.00 96.69 96 SER A C 1
ATOM 775 O O . SER A 1 96 ? -0.710 2.031 -17.583 1.00 96.69 96 SER A O 1
ATOM 777 N N . GLN A 1 97 ? -0.515 3.745 -19.021 1.00 96.31 97 GLN A N 1
ATOM 778 C CA . GLN A 1 97 ? 0.240 2.994 -20.023 1.00 96.31 97 GLN A CA 1
ATOM 779 C C . GLN A 1 97 ? 1.570 2.463 -19.464 1.00 96.31 97 GLN A C 1
ATOM 781 O O . GLN A 1 97 ? 1.983 1.362 -19.824 1.00 96.31 97 GLN A O 1
ATOM 786 N N . SER A 1 98 ? 2.210 3.201 -18.553 1.00 97.00 98 SER A N 1
ATOM 787 C CA . SER A 1 98 ? 3.463 2.797 -17.910 1.00 97.00 98 SER A CA 1
ATOM 788 C C 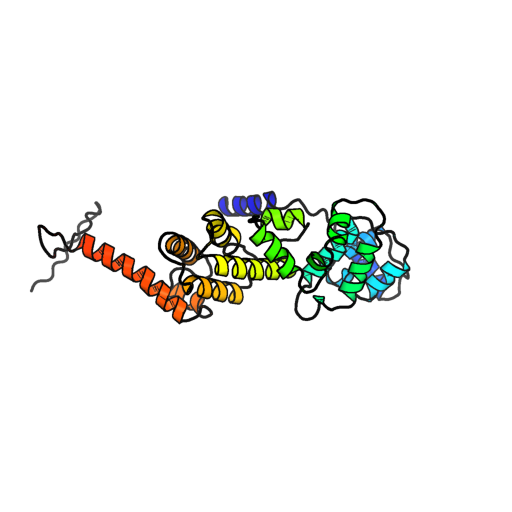. SER A 1 98 ? 3.327 1.469 -17.166 1.00 97.00 98 SER A C 1
ATOM 790 O O . SER A 1 98 ? 4.184 0.596 -17.305 1.00 97.00 98 SER A O 1
ATOM 792 N N . VAL A 1 99 ? 2.227 1.282 -16.425 1.00 97.50 99 VAL A N 1
ATOM 793 C CA . VAL A 1 99 ? 1.939 0.020 -15.726 1.00 97.50 99 VAL A CA 1
ATOM 794 C C . VAL A 1 99 ? 1.783 -1.122 -16.730 1.00 97.50 99 VAL A C 1
ATOM 796 O O . VAL A 1 99 ? 2.370 -2.184 -16.538 1.00 97.50 99 VAL A O 1
ATOM 799 N N . GLU A 1 100 ? 1.070 -0.904 -17.836 1.00 96.81 100 GLU A N 1
ATOM 800 C CA . GLU A 1 100 ? 0.862 -1.938 -18.856 1.00 96.81 100 GLU A CA 1
ATOM 801 C C . GLU A 1 100 ? 2.157 -2.320 -19.596 1.00 96.81 100 GLU A C 1
ATOM 803 O O . GLU A 1 100 ? 2.408 -3.502 -19.837 1.00 96.81 100 GLU A O 1
ATOM 808 N N . ILE A 1 101 ? 3.030 -1.355 -19.903 1.00 96.69 101 ILE A N 1
ATOM 809 C CA . ILE A 1 101 ? 4.358 -1.647 -20.468 1.00 96.69 101 ILE A CA 1
ATOM 810 C C . ILE A 1 101 ? 5.175 -2.490 -19.482 1.00 96.69 101 ILE A C 1
ATOM 812 O O . ILE A 1 101 ? 5.742 -3.519 -19.855 1.00 96.69 101 ILE A O 1
ATOM 816 N N . ILE A 1 102 ? 5.192 -2.117 -18.201 1.00 96.94 102 ILE A N 1
ATOM 817 C CA . ILE A 1 102 ? 5.940 -2.853 -17.176 1.00 96.94 102 ILE A CA 1
ATOM 818 C C . ILE A 1 102 ? 5.363 -4.264 -16.973 1.00 96.94 102 ILE A C 1
ATOM 820 O O . ILE A 1 102 ? 6.136 -5.217 -16.853 1.00 96.94 102 ILE A O 1
ATOM 824 N N . ARG A 1 103 ? 4.035 -4.448 -17.040 1.00 97.06 103 ARG A N 1
ATOM 825 C CA . ARG A 1 103 ? 3.401 -5.783 -17.062 1.00 97.06 103 ARG A CA 1
ATOM 826 C C . ARG A 1 103 ? 3.944 -6.631 -18.210 1.00 97.06 103 ARG A C 1
ATOM 828 O O . ARG A 1 103 ? 4.375 -7.762 -17.978 1.00 97.06 103 ARG A O 1
ATOM 835 N N . LYS A 1 104 ? 4.008 -6.083 -19.428 1.00 95.44 104 LYS A N 1
ATOM 836 C CA . LYS A 1 104 ? 4.568 -6.781 -20.601 1.00 95.44 104 LYS A CA 1
ATOM 837 C C . LYS A 1 104 ? 6.041 -7.142 -20.414 1.00 95.44 104 LYS A C 1
ATOM 839 O O . LYS A 1 104 ? 6.435 -8.257 -20.756 1.00 95.44 104 LYS A O 1
ATOM 844 N N . LEU A 1 105 ? 6.844 -6.248 -19.836 1.00 94.94 105 LEU A N 1
ATOM 845 C CA . LEU A 1 105 ? 8.256 -6.512 -19.536 1.00 94.94 105 LEU A CA 1
ATOM 846 C C . LEU A 1 105 ? 8.426 -7.661 -18.527 1.00 94.94 105 LEU A C 1
ATOM 848 O O . LEU A 1 105 ? 9.287 -8.522 -18.719 1.00 94.94 105 LEU A O 1
ATOM 852 N N . VAL A 1 106 ? 7.576 -7.729 -17.496 1.00 95.19 106 VAL A N 1
ATOM 853 C CA . VAL A 1 106 ? 7.561 -8.850 -16.539 1.00 95.19 106 VAL A CA 1
ATOM 854 C C . VAL A 1 106 ? 7.179 -10.159 -17.235 1.00 95.19 106 VAL A C 1
ATOM 856 O O . VAL A 1 106 ? 7.857 -11.167 -17.033 1.00 95.19 106 VAL A O 1
ATOM 859 N N . VAL A 1 107 ? 6.150 -10.160 -18.093 1.00 94.56 107 VAL A N 1
ATOM 860 C CA . VAL A 1 107 ? 5.728 -11.349 -18.861 1.00 94.56 107 VAL A CA 1
ATOM 861 C C . VAL A 1 107 ? 6.830 -11.839 -19.799 1.00 94.56 107 VAL A C 1
ATOM 863 O O . VAL A 1 107 ? 7.093 -13.041 -19.852 1.00 94.56 107 VAL A O 1
ATOM 866 N N . ARG A 1 108 ? 7.514 -10.929 -20.500 1.00 92.25 108 ARG A N 1
ATOM 867 C CA . ARG A 1 108 ? 8.562 -11.267 -21.476 1.00 92.25 108 ARG A CA 1
ATOM 868 C C . ARG A 1 108 ? 9.817 -11.865 -20.836 1.00 92.25 108 ARG A C 1
ATOM 870 O O . ARG A 1 108 ? 10.609 -12.479 -21.531 1.00 92.25 108 ARG A O 1
ATOM 877 N N . HIS A 1 109 ? 10.025 -11.727 -19.526 1.00 90.88 109 HIS A N 1
ATOM 878 C CA . HIS A 1 109 ? 11.229 -12.245 -18.873 1.00 90.88 109 HIS A CA 1
ATOM 879 C C . HIS A 1 109 ? 11.355 -13.775 -18.979 1.00 90.88 109 HIS A C 1
ATOM 881 O O . HIS A 1 109 ? 10.672 -14.508 -18.267 1.00 90.88 109 HIS A O 1
ATOM 887 N N . GLU A 1 110 ? 12.243 -14.282 -19.827 1.00 85.75 110 GLU A N 1
ATOM 888 C CA . GLU A 1 110 ? 12.329 -15.724 -20.108 1.00 85.75 110 GLU A CA 1
ATOM 889 C C . GLU A 1 110 ? 13.101 -16.513 -19.046 1.00 85.75 110 GLU A C 1
ATOM 891 O O . GLU A 1 110 ? 12.866 -17.706 -18.855 1.00 85.75 110 GLU A O 1
ATOM 896 N N . ARG A 1 111 ? 14.019 -15.861 -18.322 1.00 86.38 111 ARG A N 1
ATOM 897 C CA . ARG A 1 111 ? 14.907 -16.575 -17.401 1.00 86.38 111 ARG A CA 1
ATOM 898 C C . ARG A 1 111 ? 14.134 -17.095 -16.183 1.00 86.38 111 ARG A C 1
ATOM 900 O O . ARG A 1 111 ? 13.347 -16.355 -15.585 1.00 86.38 111 ARG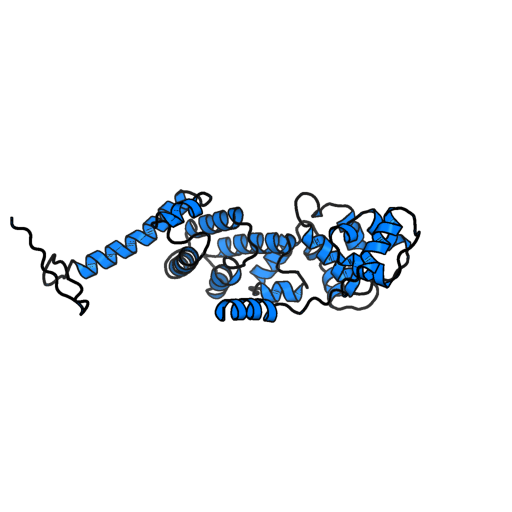 A O 1
ATOM 907 N N . PRO A 1 112 ? 14.386 -18.343 -15.751 1.00 86.50 112 PRO A N 1
ATOM 908 C CA . PRO A 1 112 ? 13.712 -18.902 -14.593 1.00 86.50 112 PRO A CA 1
ATOM 909 C C . PRO A 1 112 ? 14.156 -18.160 -13.332 1.00 86.50 112 PRO A C 1
ATOM 911 O O . PRO A 1 112 ? 15.310 -18.220 -12.904 1.00 86.50 112 PRO A O 1
ATOM 914 N N . ASN A 1 113 ? 13.220 -17.439 -12.723 1.00 91.31 113 ASN A N 1
ATOM 915 C CA . ASN A 1 113 ? 13.407 -16.811 -11.429 1.00 91.31 113 ASN A CA 1
ATOM 916 C C . ASN A 1 113 ? 12.141 -17.004 -10.583 1.00 91.31 113 ASN A C 1
ATOM 918 O O . ASN A 1 113 ? 11.086 -16.549 -11.019 1.00 91.31 113 ASN A O 1
ATOM 922 N N . PRO A 1 114 ? 12.213 -17.613 -9.383 1.00 90.06 114 PRO A N 1
ATOM 923 C CA . PRO A 1 114 ? 11.021 -17.925 -8.587 1.00 90.06 114 PRO A CA 1
ATOM 924 C C . PRO A 1 114 ? 10.126 -16.713 -8.305 1.00 90.06 114 PRO A C 1
ATOM 926 O O . PRO A 1 114 ? 8.905 -16.827 -8.328 1.00 90.06 114 PRO A O 1
ATOM 929 N N . VAL A 1 115 ? 10.730 -15.539 -8.097 1.00 90.19 115 VAL A N 1
ATOM 930 C CA . VAL A 1 115 ? 10.001 -14.291 -7.831 1.00 90.19 115 VAL A CA 1
ATOM 931 C C . VAL A 1 115 ? 9.238 -13.835 -9.064 1.00 90.19 115 VAL A C 1
ATOM 933 O O . VAL A 1 115 ? 8.044 -13.569 -8.992 1.00 90.19 115 VAL A O 1
ATOM 936 N N . ILE A 1 116 ? 9.918 -13.795 -10.210 1.00 92.25 116 ILE A N 1
ATOM 937 C CA . ILE A 1 116 ? 9.302 -13.362 -11.465 1.00 92.25 116 ILE A CA 1
ATOM 938 C C . ILE A 1 116 ? 8.241 -14.366 -11.916 1.00 92.25 116 ILE A C 1
ATOM 940 O O . ILE A 1 116 ? 7.180 -13.955 -12.364 1.00 92.25 116 ILE A O 1
ATOM 944 N N . LEU A 1 117 ? 8.475 -15.670 -11.747 1.00 93.56 117 LEU A N 1
ATOM 945 C CA . LEU A 1 117 ? 7.474 -16.704 -12.019 1.00 93.56 117 LEU A CA 1
ATOM 946 C C . LEU A 1 117 ? 6.231 -16.516 -11.143 1.00 93.56 117 LEU A C 1
ATOM 948 O O . LEU A 1 117 ? 5.116 -16.533 -11.655 1.00 93.56 117 LEU A O 1
ATOM 952 N N . LYS A 1 118 ? 6.415 -16.250 -9.846 1.00 93.75 118 LYS A N 1
ATOM 953 C CA . LYS A 1 118 ? 5.306 -15.941 -8.942 1.00 93.75 118 LYS A CA 1
ATOM 954 C C . LYS A 1 118 ? 4.533 -14.701 -9.389 1.00 93.75 118 LYS A C 1
ATOM 956 O O . LYS A 1 118 ? 3.305 -14.734 -9.399 1.00 93.75 118 LYS A O 1
ATOM 961 N N . TRP A 1 119 ? 5.229 -13.628 -9.764 1.00 95.31 119 TRP A N 1
ATOM 962 C CA . TRP A 1 119 ? 4.594 -12.413 -10.275 1.00 95.31 119 TRP A CA 1
ATOM 963 C C . TRP A 1 119 ? 3.848 -12.658 -11.581 1.00 95.31 119 TRP A C 1
ATOM 965 O O . TRP A 1 119 ? 2.719 -12.211 -11.704 1.00 95.31 119 TRP A O 1
ATOM 975 N N . LYS A 1 120 ? 4.421 -13.414 -12.522 1.00 94.50 120 LYS A N 1
ATOM 976 C CA . LYS A 1 120 ? 3.765 -13.786 -13.783 1.00 94.50 120 LYS A CA 1
ATOM 977 C C . LYS A 1 120 ? 2.444 -14.511 -13.549 1.00 94.50 120 LYS A C 1
ATOM 979 O O . LYS A 1 120 ? 1.447 -14.163 -14.170 1.00 94.50 120 LYS A O 1
ATOM 984 N N . SER A 1 121 ? 2.423 -15.468 -12.623 1.00 95.06 121 SER A N 1
ATOM 985 C CA . SER A 1 121 ? 1.201 -16.197 -12.268 1.00 95.06 121 SER A CA 1
ATOM 986 C C . SER A 1 121 ? 0.185 -15.354 -11.489 1.00 95.06 121 SER A C 1
ATOM 988 O O . SER A 1 121 ? -0.944 -15.792 -11.308 1.00 95.06 121 SER A O 1
ATOM 990 N N . ASN A 1 122 ? 0.572 -14.172 -10.999 1.00 96.56 122 ASN A N 1
ATOM 991 C CA . ASN A 1 122 ? -0.248 -13.316 -10.140 1.00 96.56 122 ASN A CA 1
ATOM 992 C C . ASN A 1 122 ? -0.113 -11.837 -10.536 1.00 96.56 122 ASN A C 1
ATOM 994 O O . ASN A 1 122 ? 0.015 -10.967 -9.672 1.00 96.56 122 ASN A O 1
ATOM 998 N N . LEU A 1 123 ? -0.099 -11.542 -11.840 1.00 95.81 123 LEU A N 1
ATOM 999 C CA . LEU A 1 123 ? 0.166 -10.185 -12.327 1.00 95.81 123 LEU A CA 1
ATOM 1000 C C . LEU A 1 123 ? -0.835 -9.178 -11.788 1.00 95.81 123 LEU A C 1
ATOM 1002 O O . LEU A 1 123 ? -0.441 -8.077 -11.420 1.00 95.81 123 LEU A O 1
ATOM 1006 N N . ASP A 1 124 ? -2.103 -9.560 -11.689 1.00 96.94 124 ASP A N 1
ATOM 1007 C CA . ASP A 1 124 ? -3.148 -8.662 -11.204 1.00 96.94 124 ASP A CA 1
ATOM 1008 C C . ASP A 1 124 ? -2.967 -8.324 -9.723 1.00 96.94 124 ASP A C 1
ATOM 1010 O O . ASP A 1 124 ? -3.279 -7.216 -9.304 1.00 96.94 124 ASP A O 1
ATOM 1014 N N . ALA A 1 125 ? -2.360 -9.223 -8.944 1.00 96.88 125 ALA A N 1
ATOM 1015 C CA . ALA A 1 125 ? -2.044 -8.973 -7.544 1.00 96.88 125 ALA A CA 1
ATOM 1016 C C . ALA A 1 125 ? -0.901 -7.958 -7.358 1.00 96.88 125 ALA A C 1
ATOM 1018 O O . ALA A 1 125 ? -0.819 -7.334 -6.307 1.00 96.88 125 ALA A O 1
ATOM 1019 N N . ILE A 1 126 ? -0.006 -7.799 -8.343 1.00 96.31 126 ILE A N 1
ATOM 1020 C CA . ILE A 1 126 ? 1.216 -6.982 -8.209 1.00 96.31 126 ILE A CA 1
ATOM 1021 C C . ILE A 1 126 ? 1.189 -5.726 -9.079 1.00 96.31 126 ILE A C 1
ATOM 1023 O O . ILE A 1 126 ? 1.707 -4.696 -8.668 1.00 96.31 126 ILE A O 1
ATOM 1027 N N . LEU A 1 127 ? 0.594 -5.785 -10.263 1.00 97.06 127 LEU A N 1
ATOM 1028 C CA . LEU A 1 127 ? 0.516 -4.683 -11.226 1.00 97.06 127 LEU A CA 1
ATOM 1029 C C . LEU A 1 127 ? -0.913 -4.469 -11.753 1.00 97.06 127 LEU A C 1
ATOM 1031 O O . LEU A 1 127 ? -1.098 -3.692 -12.685 1.00 97.06 127 LEU A O 1
ATOM 1035 N N . GLY A 1 128 ? -1.919 -5.153 -11.204 1.00 96.38 128 GLY A N 1
ATOM 1036 C CA . GLY A 1 128 ? -3.326 -4.869 -11.490 1.00 96.38 128 GLY A CA 1
ATOM 1037 C C . GLY A 1 128 ? -3.864 -3.790 -10.561 1.00 96.38 128 GLY A C 1
ATOM 1038 O O . GLY A 1 128 ? -3.419 -3.683 -9.421 1.00 96.38 128 GLY A O 1
ATOM 1039 N N . GLU A 1 129 ? -4.837 -3.008 -11.032 1.00 96.44 129 GLU A N 1
ATOM 1040 C CA . GLU A 1 129 ? -5.465 -1.921 -10.266 1.00 96.44 129 GLU A CA 1
ATOM 1041 C C . GLU A 1 129 ? -5.958 -2.377 -8.883 1.00 96.44 129 GLU A C 1
ATOM 1043 O O . GLU A 1 129 ? -5.653 -1.735 -7.875 1.00 96.44 129 GLU A O 1
ATOM 1048 N N . ASP A 1 130 ? -6.620 -3.535 -8.841 1.00 96.75 130 ASP A N 1
ATOM 1049 C CA . ASP A 1 130 ? -7.129 -4.177 -7.624 1.00 96.75 130 ASP A CA 1
ATOM 1050 C C . ASP A 1 130 ? -6.061 -4.983 -6.864 1.00 96.75 130 ASP A C 1
ATOM 1052 O O . ASP A 1 130 ? -6.371 -5.695 -5.908 1.00 96.75 130 ASP A O 1
ATOM 1056 N N . GLY A 1 131 ? -4.788 -4.885 -7.251 1.00 97.12 131 GLY A N 1
ATOM 1057 C CA . GLY A 1 131 ? -3.678 -5.613 -6.638 1.00 97.12 131 GLY A CA 1
ATOM 1058 C C . GLY A 1 131 ? -3.617 -5.486 -5.113 1.00 97.12 131 GLY A C 1
ATOM 1059 O O . GLY A 1 131 ? -3.572 -6.517 -4.434 1.00 97.12 131 GLY A O 1
ATOM 1060 N N . PRO A 1 132 ? -3.713 -4.268 -4.537 1.00 97.81 132 PRO A N 1
ATOM 1061 C CA . PRO A 1 132 ? -3.766 -4.097 -3.088 1.00 97.81 132 PRO A CA 1
ATOM 1062 C C . PRO A 1 132 ? -4.932 -4.845 -2.425 1.00 97.81 132 PRO A C 1
ATOM 1064 O O . PRO A 1 132 ? -4.750 -5.429 -1.360 1.00 97.81 132 PRO A O 1
ATOM 1067 N N . GLU A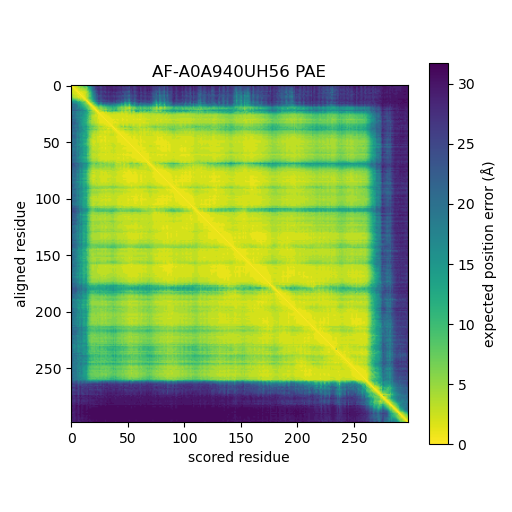 1 133 ? -6.106 -4.893 -3.062 1.00 97.88 133 GLU A N 1
ATOM 1068 C CA . GLU A 1 133 ? -7.288 -5.616 -2.566 1.00 97.88 133 GLU A CA 1
ATOM 1069 C C . GLU A 1 133 ? -7.127 -7.138 -2.661 1.00 97.88 133 GLU A C 1
ATOM 1071 O O . GLU A 1 133 ? -7.517 -7.869 -1.744 1.00 97.88 133 GLU A O 1
ATOM 1076 N N . ILE A 1 134 ? -6.532 -7.630 -3.751 1.00 97.69 134 ILE A N 1
ATOM 1077 C CA . ILE A 1 134 ? -6.222 -9.053 -3.941 1.00 97.69 134 ILE A CA 1
ATOM 1078 C C . ILE A 1 134 ? -5.226 -9.513 -2.871 1.00 97.69 134 ILE A C 1
ATOM 1080 O O . ILE A 1 134 ? -5.442 -10.530 -2.210 1.00 97.69 134 ILE A O 1
ATOM 1084 N N . LEU A 1 135 ? -4.155 -8.750 -2.649 1.00 97.44 135 LEU A N 1
ATOM 1085 C CA . LEU A 1 135 ? -3.153 -9.090 -1.643 1.00 97.44 135 LEU A CA 1
ATOM 1086 C C . LEU A 1 135 ? -3.669 -8.928 -0.215 1.00 97.44 135 LEU A C 1
ATOM 1088 O O . LEU A 1 135 ? -3.347 -9.757 0.633 1.00 97.44 135 LEU A O 1
ATOM 1092 N N . ALA A 1 136 ? -4.509 -7.927 0.050 1.00 97.06 136 ALA A N 1
ATOM 1093 C CA . ALA A 1 136 ? -5.184 -7.786 1.335 1.00 97.06 136 ALA A CA 1
ATOM 1094 C C . ALA A 1 136 ? -6.057 -9.007 1.650 1.00 97.06 136 ALA A C 1
ATOM 1096 O O . ALA A 1 136 ? -6.038 -9.504 2.774 1.00 97.06 136 ALA A O 1
ATOM 1097 N N . ARG A 1 137 ? -6.786 -9.529 0.657 1.00 95.50 137 ARG A N 1
ATOM 1098 C CA . ARG A 1 137 ? -7.558 -10.768 0.800 1.00 95.50 137 ARG A CA 1
ATOM 1099 C C . ARG A 1 137 ? -6.653 -11.954 1.121 1.00 95.50 137 ARG A C 1
ATOM 1101 O O . ARG A 1 137 ? -6.902 -12.643 2.098 1.00 95.50 137 ARG A O 1
ATOM 1108 N N . ASN A 1 138 ? -5.561 -12.127 0.379 1.00 94.12 138 ASN A N 1
ATOM 1109 C CA . ASN A 1 138 ? -4.602 -13.208 0.625 1.00 94.12 138 ASN A CA 1
ATOM 1110 C C . ASN A 1 138 ? -3.955 -13.126 2.019 1.00 94.12 138 ASN A C 1
ATOM 1112 O O . ASN A 1 138 ? -3.688 -14.157 2.638 1.00 94.12 138 ASN A O 1
ATOM 1116 N N . LEU A 1 139 ? -3.690 -11.912 2.511 1.00 94.62 139 LEU A N 1
ATOM 1117 C CA . LEU A 1 139 ? -3.159 -11.673 3.853 1.00 94.62 139 LEU A CA 1
ATOM 1118 C C . LEU A 1 139 ? -4.173 -12.099 4.922 1.00 94.62 139 LEU A C 1
ATOM 1120 O O . LEU A 1 139 ? -3.805 -12.813 5.854 1.00 94.62 139 LEU A O 1
ATOM 1124 N N . VAL A 1 140 ? -5.437 -11.697 4.761 1.00 92.44 140 VAL A N 1
ATOM 1125 C CA . VAL A 1 140 ? -6.529 -11.998 5.699 1.00 92.44 140 VAL A CA 1
ATOM 1126 C C . VAL A 1 140 ? -6.874 -13.485 5.696 1.00 92.44 140 VAL A C 1
ATOM 1128 O O . VAL A 1 140 ? -6.874 -14.108 6.755 1.00 92.44 140 VAL A O 1
ATOM 1131 N N . ASP A 1 141 ? -7.105 -14.071 4.522 1.00 91.56 141 ASP A N 1
ATOM 1132 C CA . ASP A 1 141 ? -7.495 -15.478 4.373 1.00 91.56 141 ASP A CA 1
ATOM 1133 C C . ASP A 1 141 ? -6.376 -16.417 4.843 1.00 91.56 141 ASP A C 1
ATOM 1135 O O . ASP A 1 141 ? -6.632 -17.446 5.465 1.00 91.56 141 ASP A O 1
ATOM 1139 N N . GLY A 1 142 ? -5.120 -16.035 4.595 1.00 90.31 142 GLY A N 1
ATOM 1140 C CA . GLY A 1 142 ? -3.950 -16.761 5.078 1.00 90.31 142 GLY A CA 1
ATOM 1141 C C . GLY A 1 142 ? -3.571 -16.472 6.532 1.00 90.31 142 GLY A C 1
ATOM 1142 O O . GLY A 1 142 ? -2.617 -17.081 7.008 1.00 90.31 142 GLY A O 1
ATOM 1143 N N . GLN A 1 143 ? -4.246 -15.528 7.206 1.00 89.31 143 GLN A N 1
ATOM 1144 C CA . GLN A 1 143 ? -3.905 -15.018 8.545 1.00 89.31 143 GLN A CA 1
ATOM 1145 C C . GLN A 1 143 ? -2.402 -14.731 8.708 1.00 89.31 143 GLN A C 1
ATOM 1147 O O . GLN A 1 143 ? -1.785 -15.025 9.733 1.00 89.31 143 GLN A O 1
ATOM 1152 N N . LYS A 1 144 ? -1.784 -14.190 7.654 1.00 89.12 144 LYS A N 1
ATOM 1153 C CA . LYS A 1 144 ? -0.343 -13.931 7.612 1.00 89.12 144 LYS A CA 1
ATOM 1154 C C . LYS A 1 144 ? -0.040 -12.594 8.274 1.00 89.12 144 LYS A C 1
ATOM 1156 O O . LYS A 1 144 ? -0.784 -11.630 8.095 1.00 89.12 144 LYS A O 1
ATOM 1161 N N . SER A 1 145 ? 1.100 -12.510 8.957 1.00 91.69 145 SER A N 1
ATOM 1162 C CA . SER A 1 145 ? 1.615 -11.216 9.401 1.00 91.69 145 SER A CA 1
ATOM 1163 C C . SER A 1 145 ? 1.942 -10.320 8.208 1.00 91.69 145 SER A C 1
ATOM 1165 O O . SER A 1 145 ? 2.327 -10.796 7.128 1.00 91.69 145 SER A O 1
ATOM 1167 N N . LEU A 1 146 ? 1.829 -9.005 8.404 1.00 92.88 146 LEU A N 1
ATOM 1168 C CA . LEU A 1 146 ? 2.103 -8.028 7.349 1.00 92.88 146 LEU A CA 1
ATOM 1169 C C . LEU A 1 146 ? 3.531 -8.191 6.820 1.00 92.88 146 LEU A C 1
ATOM 1171 O O . LEU A 1 146 ? 3.747 -8.241 5.613 1.00 92.88 146 LEU A O 1
ATOM 1175 N N . HIS A 1 147 ? 4.502 -8.362 7.719 1.00 91.31 147 HIS A N 1
ATOM 1176 C CA . HIS A 1 147 ? 5.904 -8.567 7.362 1.00 91.31 147 HIS A CA 1
ATOM 1177 C C . HIS A 1 147 ? 6.116 -9.776 6.437 1.00 91.31 147 HIS A C 1
ATOM 1179 O O . HIS A 1 147 ? 6.845 -9.677 5.444 1.00 91.31 147 HIS A O 1
ATOM 1185 N N . VAL A 1 148 ? 5.478 -10.912 6.748 1.00 91.69 148 VAL A N 1
ATOM 1186 C CA . VAL A 1 148 ? 5.565 -12.116 5.913 1.00 91.69 148 VAL A CA 1
ATOM 1187 C C . VAL A 1 148 ? 4.977 -11.825 4.541 1.00 91.69 148 VAL A C 1
ATOM 1189 O O . VAL A 1 148 ? 5.645 -12.089 3.547 1.00 91.69 148 VAL A O 1
ATOM 1192 N N . CYS A 1 149 ? 3.798 -11.200 4.473 1.00 93.12 149 CYS A N 1
ATOM 1193 C CA . CYS A 1 149 ? 3.178 -10.820 3.205 1.00 93.12 149 CYS A CA 1
ATOM 1194 C C . CYS A 1 149 ? 4.093 -9.914 2.360 1.00 93.12 149 CYS A C 1
ATOM 1196 O O . CYS A 1 149 ? 4.354 -10.217 1.197 1.00 93.12 149 CYS A O 1
ATOM 1198 N N . LEU A 1 150 ? 4.633 -8.833 2.931 1.00 93.31 150 LEU A N 1
ATOM 1199 C CA . LEU A 1 150 ? 5.500 -7.907 2.191 1.00 93.31 150 LEU A CA 1
ATOM 1200 C C . LEU A 1 150 ? 6.773 -8.594 1.685 1.00 93.31 150 LEU A C 1
ATOM 1202 O O . LEU A 1 150 ? 7.165 -8.394 0.536 1.00 93.31 150 LEU A O 1
ATOM 1206 N N . SER A 1 151 ? 7.379 -9.451 2.509 1.00 91.06 151 SER A N 1
ATOM 1207 C CA . SER A 1 151 ? 8.576 -10.211 2.139 1.00 91.06 151 SER A CA 1
ATOM 1208 C C . SER A 1 151 ? 8.299 -11.224 1.027 1.00 91.06 151 SER A C 1
ATOM 1210 O O . SER A 1 151 ? 9.081 -11.347 0.088 1.00 91.06 151 SER A O 1
ATOM 1212 N N . GLU A 1 152 ? 7.167 -11.926 1.103 1.00 90.44 152 GLU A N 1
ATOM 1213 C CA . GLU A 1 152 ? 6.751 -12.948 0.137 1.00 90.44 152 GLU A CA 1
ATOM 1214 C C . GLU A 1 152 ? 6.495 -12.368 -1.262 1.00 90.44 152 GLU A C 1
ATOM 1216 O O . GLU A 1 152 ? 6.609 -13.074 -2.269 1.00 90.44 152 GLU A O 1
ATOM 1221 N N . TRP A 1 153 ? 6.108 -11.094 -1.320 1.00 92.06 153 TRP A N 1
ATOM 1222 C CA . TRP A 1 153 ? 5.775 -10.375 -2.549 1.00 92.06 153 TRP A CA 1
ATOM 1223 C C . TRP A 1 153 ? 6.827 -9.338 -2.959 1.00 92.06 153 TRP A C 1
ATOM 1225 O O . TRP A 1 153 ? 6.679 -8.727 -4.014 1.00 92.06 153 TRP A O 1
ATOM 1235 N N . TYR A 1 154 ? 7.916 -9.204 -2.190 1.00 91.25 154 TYR A N 1
ATOM 1236 C CA . TYR A 1 154 ? 9.006 -8.243 -2.409 1.00 91.25 154 TYR A CA 1
ATOM 1237 C C . TYR A 1 154 ? 8.528 -6.783 -2.477 1.00 91.25 154 TYR A C 1
ATOM 1239 O O . TYR A 1 154 ? 9.015 -5.990 -3.284 1.00 91.25 154 TYR A O 1
ATOM 1247 N N . LEU A 1 155 ? 7.575 -6.432 -1.615 1.00 92.06 155 LEU A N 1
ATOM 1248 C CA . LEU A 1 155 ? 6.966 -5.106 -1.557 1.00 92.06 155 LEU A CA 1
ATOM 1249 C C . LEU A 1 155 ? 7.736 -4.170 -0.623 1.00 92.06 155 LEU A C 1
ATOM 1251 O O . LEU A 1 155 ? 8.273 -4.591 0.403 1.00 92.06 155 LEU A O 1
ATOM 1255 N N . GLU A 1 156 ? 7.755 -2.881 -0.956 1.00 89.81 156 GLU A N 1
ATOM 1256 C CA . GLU A 1 156 ? 8.337 -1.853 -0.094 1.00 89.81 156 GLU A CA 1
ATOM 1257 C C . GLU A 1 156 ? 7.295 -1.307 0.882 1.00 89.81 156 GLU A C 1
ATOM 1259 O O . GLU A 1 156 ? 6.235 -0.819 0.479 1.00 89.81 156 GLU A O 1
ATOM 1264 N N . SER A 1 157 ? 7.609 -1.386 2.175 1.00 89.88 157 SER A N 1
ATOM 1265 C CA . SER A 1 157 ? 6.680 -1.106 3.271 1.00 89.88 157 SER A CA 1
ATOM 1266 C C . SER A 1 157 ? 6.198 0.339 3.351 1.00 89.88 157 SER A C 1
ATOM 1268 O O . SER A 1 157 ? 5.228 0.590 4.044 1.00 89.88 157 SER A O 1
ATOM 1270 N N . ASN A 1 158 ? 6.851 1.284 2.682 1.00 89.38 158 ASN A N 1
ATOM 1271 C CA . ASN A 1 158 ? 6.514 2.712 2.667 1.00 89.38 158 ASN A CA 1
ATOM 1272 C C . ASN A 1 158 ? 5.760 3.145 1.390 1.00 89.38 158 ASN A C 1
ATOM 1274 O O . ASN A 1 158 ? 5.439 4.324 1.242 1.00 89.38 158 ASN A O 1
ATOM 1278 N N . SER A 1 159 ? 5.496 2.225 0.458 1.00 94.38 159 SER A N 1
ATOM 1279 C CA . SER A 1 159 ? 4.894 2.563 -0.833 1.00 94.38 159 SER A CA 1
ATOM 1280 C C . SER A 1 159 ? 3.386 2.853 -0.720 1.00 94.38 159 SER A C 1
ATOM 1282 O O . SER A 1 159 ? 2.692 2.205 0.074 1.00 94.38 159 SER A O 1
ATOM 1284 N N . PRO A 1 160 ? 2.826 3.760 -1.547 1.00 96.25 160 PRO A N 1
ATOM 1285 C CA . PRO A 1 160 ? 1.378 3.952 -1.652 1.00 96.25 160 PRO A CA 1
ATOM 1286 C C . PRO A 1 160 ? 0.602 2.668 -1.969 1.00 96.25 160 PRO A C 1
ATOM 1288 O O . PRO A 1 160 ? -0.505 2.479 -1.467 1.00 96.25 160 PRO A O 1
ATOM 1291 N N . PHE A 1 161 ? 1.191 1.748 -2.738 1.00 97.62 161 PHE A N 1
ATOM 1292 C CA . PHE A 1 161 ? 0.605 0.430 -2.990 1.00 97.62 161 PHE A CA 1
ATOM 1293 C C . PHE A 1 161 ? 0.380 -0.355 -1.689 1.00 97.62 161 PHE A C 1
ATOM 1295 O O . PHE A 1 161 ? -0.721 -0.846 -1.435 1.00 97.62 161 PHE A O 1
ATOM 1302 N N . VAL A 1 162 ? 1.406 -0.436 -0.832 1.00 96.81 162 VAL A N 1
ATOM 1303 C CA . VAL A 1 162 ? 1.307 -1.121 0.465 1.00 96.81 162 VAL A CA 1
ATOM 1304 C C . VAL A 1 162 ? 0.361 -0.390 1.410 1.00 96.81 162 VAL A C 1
ATOM 1306 O O . VAL A 1 162 ? -0.373 -1.047 2.142 1.00 96.81 162 VAL A O 1
ATOM 1309 N N . ARG A 1 163 ? 0.294 0.945 1.352 1.00 96.44 163 ARG A N 1
ATOM 1310 C CA . ARG A 1 163 ? -0.707 1.711 2.106 1.00 96.44 163 ARG A CA 1
ATOM 1311 C C . ARG A 1 163 ? -2.126 1.264 1.779 1.00 96.44 163 ARG A C 1
ATOM 1313 O O . ARG A 1 163 ? -2.854 0.872 2.686 1.00 96.44 163 ARG A O 1
ATOM 1320 N N . LYS A 1 164 ? -2.481 1.205 0.493 1.00 97.19 164 LYS A N 1
ATOM 1321 C CA . LYS A 1 164 ? -3.796 0.707 0.060 1.00 97.19 164 LYS A CA 1
ATOM 1322 C C . LYS A 1 164 ? -4.045 -0.745 0.476 1.00 97.19 164 LYS A C 1
ATOM 1324 O O . LYS A 1 164 ? -5.167 -1.090 0.835 1.00 97.19 164 LYS A O 1
ATOM 1329 N N . LEU A 1 165 ? -3.010 -1.589 0.465 1.00 97.62 165 LEU A N 1
ATOM 1330 C CA . LEU A 1 165 ? -3.105 -2.978 0.925 1.00 97.62 165 LEU A CA 1
ATOM 1331 C C . LEU A 1 165 ? -3.446 -3.026 2.418 1.00 97.62 165 LEU A C 1
ATOM 1333 O O . LEU A 1 165 ? -4.373 -3.731 2.808 1.00 97.62 165 LEU A O 1
ATOM 1337 N N . VAL A 1 166 ? -2.728 -2.269 3.254 1.00 97.44 166 VAL A N 1
ATOM 1338 C CA . VAL A 1 166 ? -2.963 -2.221 4.706 1.00 97.44 166 VAL A CA 1
ATOM 1339 C C . VAL A 1 166 ? -4.345 -1.654 5.020 1.00 97.44 166 VAL A C 1
ATOM 1341 O O . VAL A 1 166 ? -5.046 -2.209 5.868 1.00 97.44 166 VAL A O 1
ATOM 1344 N N . GLU A 1 167 ? -4.775 -0.611 4.311 1.00 96.81 167 GLU A N 1
ATOM 1345 C CA . GLU A 1 16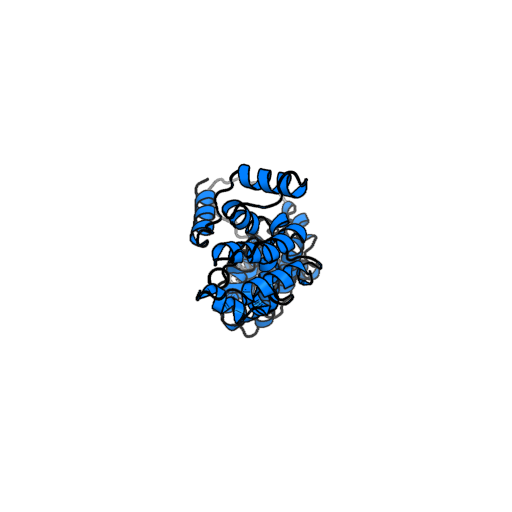7 ? -6.129 -0.059 4.417 1.00 96.81 167 GLU A CA 1
ATOM 1346 C C . GLU A 1 167 ? -7.192 -1.133 4.129 1.00 96.81 167 GLU A C 1
ATOM 1348 O O . GLU A 1 167 ? -8.052 -1.404 4.972 1.00 96.81 167 GLU A O 1
ATOM 1353 N N . ALA A 1 168 ? -7.088 -1.814 2.983 1.00 97.31 168 ALA A N 1
ATOM 1354 C CA . ALA A 1 168 ? -8.008 -2.876 2.584 1.00 97.31 168 ALA A CA 1
ATOM 1355 C C . ALA A 1 168 ? -8.002 -4.064 3.565 1.00 97.31 168 ALA A C 1
ATOM 1357 O O . ALA A 1 168 ? -9.061 -4.573 3.949 1.00 97.31 168 ALA A O 1
ATOM 1358 N N . ALA A 1 169 ? -6.822 -4.488 4.027 1.00 96.94 169 ALA A N 1
ATOM 1359 C CA . ALA A 1 169 ? -6.673 -5.579 4.989 1.00 96.94 169 ALA A CA 1
ATOM 1360 C C . ALA A 1 169 ? -7.304 -5.223 6.342 1.00 96.94 169 ALA A C 1
ATOM 1362 O O . ALA A 1 169 ? -8.031 -6.032 6.917 1.00 96.94 169 ALA A O 1
ATOM 1363 N N . THR A 1 170 ? -7.105 -3.992 6.816 1.00 96.88 170 THR A N 1
ATOM 1364 C CA . THR A 1 170 ? -7.680 -3.489 8.074 1.00 96.88 170 THR A CA 1
ATOM 1365 C C . THR A 1 170 ? -9.202 -3.508 8.028 1.00 96.88 170 THR A C 1
ATOM 1367 O O . THR A 1 170 ? -9.843 -4.013 8.952 1.00 96.88 170 THR A O 1
ATOM 1370 N N . VAL A 1 171 ? -9.799 -3.035 6.929 1.00 96.00 171 VAL A N 1
ATOM 1371 C CA . VAL A 1 171 ? -11.256 -3.075 6.733 1.00 96.00 171 VAL A CA 1
ATOM 1372 C C . VAL A 1 171 ? -11.774 -4.515 6.760 1.00 96.00 171 VAL A C 1
ATOM 1374 O O . VAL A 1 171 ? -12.803 -4.790 7.383 1.00 96.00 171 VAL A O 1
ATOM 1377 N N . ARG A 1 172 ? -11.073 -5.448 6.108 1.00 95.00 172 ARG A N 1
ATOM 1378 C CA . ARG A 1 172 ? -11.452 -6.868 6.063 1.00 95.00 172 ARG A CA 1
ATOM 1379 C C . ARG A 1 172 ? -11.355 -7.538 7.431 1.00 95.00 172 ARG A C 1
ATOM 1381 O O . ARG A 1 172 ? -12.323 -8.167 7.848 1.00 95.00 172 ARG A O 1
ATOM 1388 N N . PHE A 1 173 ? -10.259 -7.342 8.158 1.00 94.00 173 PHE A N 1
ATOM 1389 C CA . PHE A 1 173 ? -10.121 -7.862 9.517 1.00 94.00 173 PHE A CA 1
ATOM 1390 C C . PHE A 1 173 ? -11.154 -7.273 10.472 1.00 94.00 173 PHE A C 1
ATOM 1392 O O . PHE A 1 173 ? -11.759 -8.008 11.251 1.00 94.00 173 PHE A O 1
ATOM 1399 N N . ARG A 1 174 ? -11.431 -5.968 10.369 1.00 93.81 174 ARG A N 1
ATOM 1400 C CA . ARG A 1 174 ? -12.486 -5.323 11.154 1.00 93.81 174 ARG A CA 1
ATOM 1401 C C . ARG A 1 174 ? -13.841 -5.996 10.935 1.00 93.81 174 ARG A C 1
ATOM 1403 O O . ARG A 1 174 ? -14.535 -6.263 11.908 1.00 93.81 174 ARG A O 1
ATOM 1410 N N . ARG A 1 175 ? -14.203 -6.317 9.686 1.00 92.25 175 ARG A N 1
ATOM 1411 C CA . ARG A 1 175 ? -15.459 -7.023 9.356 1.00 92.25 175 ARG A CA 1
ATOM 1412 C C . ARG A 1 175 ? -15.540 -8.433 9.952 1.00 92.25 175 ARG A C 1
ATOM 1414 O O . ARG A 1 175 ? -16.643 -8.937 10.124 1.00 92.25 175 ARG A O 1
ATOM 1421 N N . GLN A 1 176 ? -14.408 -9.057 10.270 1.00 90.56 176 GLN A N 1
ATOM 1422 C CA . GLN A 1 176 ? -14.356 -10.398 10.856 1.00 90.56 176 GLN A CA 1
ATOM 1423 C C . GLN A 1 176 ? -14.358 -10.397 12.391 1.00 90.56 176 GLN A C 1
ATOM 1425 O O . GLN A 1 176 ? -14.474 -11.466 12.975 1.00 90.56 176 GLN A O 1
ATOM 1430 N N . LEU A 1 177 ? -14.280 -9.244 13.072 1.00 88.88 177 LEU A N 1
ATOM 1431 C CA . LEU A 1 177 ? -14.112 -9.176 14.536 1.00 88.88 177 LEU A CA 1
ATOM 1432 C C . LEU A 1 177 ? -15.143 -9.977 15.352 1.00 88.88 177 LEU A C 1
ATOM 1434 O O . LEU A 1 177 ? -14.817 -10.421 16.446 1.00 88.88 177 LEU A O 1
ATOM 1438 N N . GLY A 1 178 ? -16.367 -10.165 14.846 1.00 84.12 178 GLY A N 1
ATOM 1439 C CA . GLY A 1 178 ? -17.412 -10.940 15.533 1.00 84.12 178 GLY A CA 1
ATOM 1440 C C . GLY A 1 178 ? -17.258 -12.461 15.441 1.00 84.12 178 GLY A C 1
ATOM 1441 O O . GLY A 1 178 ? -17.830 -13.177 16.254 1.00 84.12 178 GLY A O 1
ATOM 1442 N N . THR A 1 179 ? -16.494 -12.956 14.469 1.00 86.56 179 THR A N 1
ATOM 1443 C CA . THR A 1 179 ? -16.324 -14.393 14.181 1.00 86.56 179 THR A CA 1
ATOM 1444 C C . THR A 1 179 ? -14.854 -14.814 14.136 1.00 86.56 179 THR A C 1
ATOM 1446 O O . THR A 1 179 ? -14.543 -15.965 13.841 1.00 86.56 179 THR A O 1
ATOM 1449 N N . ALA A 1 180 ? -13.941 -13.872 14.365 1.00 82.06 180 ALA A N 1
ATOM 1450 C CA . ALA A 1 180 ? -12.505 -14.045 14.240 1.00 82.06 180 ALA A CA 1
ATOM 1451 C C . ALA A 1 180 ? -11.899 -14.808 15.423 1.00 82.06 180 ALA A C 1
ATOM 1453 O O . ALA A 1 180 ? -12.338 -14.688 16.567 1.00 82.06 180 ALA A O 1
ATOM 1454 N N . SER A 1 181 ? -10.816 -15.537 15.145 1.00 83.00 181 SER A N 1
ATOM 1455 C CA . SER A 1 181 ? -9.946 -16.095 16.178 1.00 83.00 181 SER A CA 1
ATOM 1456 C C . SER A 1 181 ? -9.183 -14.989 16.924 1.00 83.00 181 SER A C 1
ATOM 1458 O O . SER A 1 181 ? -9.047 -13.854 16.455 1.00 83.00 181 SER A O 1
ATOM 1460 N N . GLY A 1 182 ? -8.630 -15.330 18.093 1.00 82.62 182 GLY A N 1
ATOM 1461 C CA . GLY A 1 182 ? -7.785 -14.413 18.865 1.00 82.62 182 GLY A CA 1
ATOM 1462 C C . GLY A 1 182 ? -6.552 -13.920 18.098 1.00 82.62 182 GLY A C 1
ATOM 1463 O O . GLY A 1 182 ? -6.148 -12.771 18.276 1.00 82.62 182 GLY A O 1
ATOM 1464 N N . ASP A 1 183 ? -6.001 -14.750 17.211 1.00 82.75 183 ASP A N 1
ATOM 1465 C CA . ASP A 1 183 ? -4.828 -14.413 16.398 1.00 82.75 183 ASP A CA 1
ATOM 1466 C C . ASP A 1 183 ? -5.156 -13.353 15.345 1.00 82.75 183 ASP A C 1
ATOM 1468 O O . ASP A 1 183 ? -4.419 -12.382 15.179 1.00 82.75 183 ASP A O 1
ATOM 1472 N N . VAL A 1 184 ? -6.323 -13.463 14.708 1.00 82.44 184 VAL A N 1
ATOM 1473 C CA . VAL A 1 184 ? -6.825 -12.462 13.759 1.00 82.44 184 VAL A CA 1
ATOM 1474 C C . VAL A 1 184 ? -7.020 -11.100 14.435 1.00 82.44 184 VAL A C 1
ATOM 1476 O O . VAL A 1 184 ? -6.619 -10.062 13.904 1.00 82.44 184 VAL A O 1
ATOM 1479 N N . ILE A 1 185 ? -7.588 -11.098 15.642 1.00 86.38 185 ILE A N 1
ATOM 1480 C CA . ILE A 1 185 ? -7.732 -9.884 16.454 1.00 86.38 185 ILE A CA 1
ATOM 1481 C C . ILE A 1 185 ? -6.346 -9.306 16.782 1.00 86.38 185 ILE A C 1
ATOM 1483 O O . ILE A 1 185 ? -6.137 -8.094 16.694 1.00 86.38 185 ILE A O 1
ATOM 1487 N N . ALA A 1 186 ? -5.378 -10.157 17.130 1.00 87.31 186 ALA A N 1
ATOM 1488 C CA . ALA A 1 186 ? -4.018 -9.720 17.419 1.00 87.31 186 ALA A CA 1
ATOM 1489 C C . ALA A 1 186 ? -3.353 -9.052 16.205 1.00 87.31 186 ALA A C 1
ATOM 1491 O O . ALA A 1 186 ? -2.754 -7.993 16.383 1.00 87.31 186 ALA A O 1
ATOM 1492 N N . LEU A 1 187 ? -3.508 -9.594 14.992 1.00 89.75 187 LEU A N 1
ATOM 1493 C CA . LEU A 1 187 ? -2.966 -8.996 13.764 1.00 89.75 187 LEU A CA 1
ATOM 1494 C C . LEU A 1 187 ? -3.498 -7.575 13.530 1.00 89.75 187 LEU A C 1
ATOM 1496 O O . LEU A 1 187 ? -2.720 -6.653 13.276 1.00 89.75 187 LEU A O 1
ATOM 1500 N N . LEU A 1 188 ? -4.807 -7.361 13.691 1.00 92.75 188 LEU A N 1
ATOM 1501 C CA . LEU A 1 188 ? -5.412 -6.039 13.512 1.00 92.75 188 LEU A CA 1
ATOM 1502 C C . LEU A 1 188 ? -4.818 -4.996 14.474 1.00 92.75 188 LEU A C 1
ATOM 1504 O O . LEU A 1 188 ? -4.389 -3.925 14.044 1.00 92.75 188 LEU A O 1
ATOM 1508 N N . PHE A 1 189 ? -4.790 -5.301 15.774 1.00 90.56 189 PHE A N 1
ATOM 1509 C CA . PHE A 1 189 ? -4.428 -4.318 16.804 1.00 90.56 189 PHE A CA 1
ATOM 1510 C C . PHE A 1 189 ? -2.927 -4.215 17.082 1.00 90.56 189 PHE A C 1
ATOM 1512 O O . PHE A 1 189 ? -2.494 -3.203 17.629 1.00 90.56 189 PHE A O 1
ATOM 1519 N N . ARG A 1 190 ? -2.131 -5.238 16.748 1.00 89.19 190 ARG A N 1
ATOM 1520 C CA . ARG A 1 190 ? -0.680 -5.248 17.003 1.00 89.19 190 ARG A CA 1
ATOM 1521 C C . ARG A 1 190 ? 0.156 -4.988 15.760 1.00 89.19 190 ARG A C 1
ATOM 1523 O O . ARG A 1 190 ? 1.268 -4.492 15.910 1.00 89.19 190 ARG A O 1
ATOM 1530 N N . GLU A 1 191 ? -0.357 -5.285 14.568 1.00 91.31 191 GLU A N 1
ATOM 1531 C CA . GLU A 1 191 ? 0.397 -5.095 13.326 1.00 91.31 191 GLU A CA 1
ATOM 1532 C C . GLU A 1 191 ? -0.204 -4.014 12.431 1.00 91.31 191 GLU A C 1
ATOM 1534 O O . GLU A 1 191 ? 0.500 -3.072 12.077 1.00 91.31 191 GLU A O 1
ATOM 1539 N N . LEU A 1 192 ? -1.492 -4.109 12.082 1.00 94.38 192 LEU A N 1
ATOM 1540 C CA . LEU A 1 192 ? -2.070 -3.227 11.062 1.00 94.38 192 LEU A CA 1
ATOM 1541 C C . LEU A 1 192 ? -2.363 -1.815 11.568 1.00 94.38 192 LEU A C 1
ATOM 1543 O O . LEU A 1 192 ? -1.885 -0.847 10.984 1.00 94.38 192 LEU A O 1
ATOM 1547 N N . LEU A 1 193 ? -3.114 -1.664 12.663 1.00 93.88 193 LEU A N 1
ATOM 1548 C CA . LEU A 1 193 ? -3.398 -0.335 13.218 1.00 93.88 193 LEU A CA 1
ATOM 1549 C C . LEU A 1 193 ? -2.123 0.407 13.666 1.00 93.88 193 LEU A C 1
ATOM 1551 O O . LEU A 1 193 ? -2.026 1.605 13.403 1.00 93.88 193 LEU A O 1
ATOM 1555 N N . PRO A 1 194 ? -1.115 -0.253 14.277 1.00 92.88 194 PRO A N 1
ATOM 1556 C CA . PRO A 1 194 ? 0.147 0.401 14.633 1.00 92.88 194 PRO A CA 1
ATOM 1557 C C . PRO A 1 194 ? 1.120 0.639 13.471 1.00 92.88 194 PRO A C 1
ATOM 1559 O O . PRO A 1 194 ? 2.178 1.234 13.696 1.00 92.88 194 PRO A O 1
ATOM 1562 N N . TRP A 1 195 ? 0.821 0.163 12.258 1.00 93.75 195 TRP A N 1
ATOM 1563 C CA . TRP A 1 195 ? 1.714 0.303 11.109 1.00 93.75 195 TRP A CA 1
ATOM 1564 C C . TRP A 1 195 ? 2.013 1.788 10.819 1.00 93.75 195 TRP A C 1
ATOM 1566 O O . TRP A 1 195 ? 1.097 2.587 10.701 1.00 93.75 195 TRP A O 1
ATOM 1576 N N . PRO A 1 196 ? 3.274 2.226 10.686 1.00 90.62 196 PRO A N 1
ATOM 1577 C CA . PRO A 1 196 ? 3.592 3.657 10.648 1.00 90.62 196 PRO A CA 1
ATOM 1578 C C . PRO A 1 196 ? 3.241 4.370 9.331 1.00 90.62 196 PRO A C 1
ATOM 1580 O O . PRO A 1 196 ? 3.358 5.591 9.272 1.00 90.62 196 PRO A O 1
ATOM 1583 N N . GLY A 1 197 ? 2.859 3.642 8.276 1.00 90.56 197 GLY A N 1
ATOM 1584 C CA . GLY A 1 197 ? 2.676 4.191 6.925 1.00 90.56 197 GLY A CA 1
ATOM 1585 C C . GLY A 1 197 ? 1.279 4.737 6.602 1.00 90.56 197 GLY A C 1
ATOM 1586 O O . GLY A 1 197 ? 1.019 5.067 5.440 1.00 90.56 197 GLY A O 1
ATOM 1587 N N . TRP A 1 198 ? 0.381 4.813 7.590 1.00 92.69 198 TRP A N 1
ATOM 1588 C CA . TRP A 1 198 ? -0.976 5.329 7.404 1.00 92.69 198 TRP A CA 1
ATOM 1589 C C . TRP A 1 198 ? -0.999 6.793 6.958 1.00 92.69 198 TRP A C 1
ATOM 1591 O O . TRP A 1 198 ? -0.247 7.625 7.466 1.00 92.69 198 TRP A O 1
ATOM 1601 N N . ASP A 1 199 ? -1.968 7.120 6.102 1.00 92.12 199 ASP A N 1
ATOM 1602 C CA . ASP A 1 199 ? -2.520 8.472 6.095 1.00 92.12 199 ASP A CA 1
ATOM 1603 C C . ASP A 1 199 ? -3.285 8.710 7.407 1.00 92.12 199 ASP A C 1
ATOM 1605 O O . ASP A 1 199 ? -4.083 7.873 7.841 1.00 92.12 199 ASP A O 1
ATOM 1609 N N . LEU A 1 200 ? -3.037 9.847 8.059 1.00 92.12 200 LEU A N 1
ATOM 1610 C CA . LEU A 1 200 ? -3.573 10.104 9.394 1.00 92.12 200 LEU A CA 1
ATOM 1611 C C . LEU A 1 200 ? -5.105 10.215 9.399 1.00 92.12 200 LEU A C 1
ATOM 1613 O O . LEU A 1 200 ? -5.752 9.731 10.333 1.00 92.12 200 LEU A O 1
ATOM 1617 N N . SER A 1 201 ? -5.683 10.822 8.364 1.00 93.56 201 SER A N 1
ATOM 1618 C CA . SER A 1 201 ? -7.132 10.988 8.248 1.00 93.56 201 SER A CA 1
ATOM 1619 C C . SER A 1 201 ? -7.806 9.628 8.048 1.00 93.56 201 SER A C 1
ATOM 1621 O O . SER A 1 201 ? -8.793 9.292 8.712 1.00 93.56 201 SER A O 1
ATOM 1623 N N . VAL A 1 202 ? -7.206 8.778 7.208 1.00 94.44 202 VAL A N 1
ATOM 1624 C CA . VAL A 1 202 ? -7.653 7.398 6.989 1.00 94.44 202 VAL A CA 1
ATOM 1625 C C . VAL A 1 202 ? -7.529 6.548 8.260 1.00 94.44 202 VAL A C 1
ATOM 1627 O O . VAL A 1 202 ? -8.491 5.864 8.619 1.00 94.44 202 VAL A O 1
ATOM 1630 N N . LEU A 1 203 ? -6.410 6.629 8.990 1.00 95.19 203 LEU A N 1
ATOM 1631 C CA . LEU A 1 203 ? -6.232 5.922 10.266 1.00 95.19 203 LEU A CA 1
ATOM 1632 C C . LEU A 1 203 ? -7.321 6.308 11.269 1.00 95.19 203 LEU A C 1
ATOM 1634 O O . LEU A 1 203 ? -7.956 5.440 11.865 1.00 95.19 203 LEU A O 1
ATOM 1638 N N . LYS A 1 204 ? -7.567 7.608 11.454 1.00 95.50 204 LYS A N 1
ATOM 1639 C CA . LYS A 1 204 ? -8.591 8.108 12.384 1.00 95.50 204 LYS A CA 1
ATOM 1640 C C . LYS A 1 204 ? -9.989 7.622 12.017 1.00 95.50 204 LYS A C 1
ATOM 1642 O O . LYS A 1 204 ? -10.768 7.275 12.911 1.00 95.50 204 LYS A O 1
ATOM 1647 N N . ARG A 1 205 ? -10.300 7.546 10.721 1.00 95.75 205 ARG A N 1
ATOM 1648 C CA . ARG A 1 205 ? -11.554 6.970 10.228 1.00 95.75 205 ARG A CA 1
ATOM 1649 C C . ARG A 1 205 ? -11.667 5.487 10.579 1.00 95.75 205 ARG A C 1
ATOM 1651 O O . ARG A 1 205 ? -12.697 5.087 11.122 1.00 95.75 205 ARG A O 1
ATOM 1658 N N . GLU A 1 206 ? -10.630 4.687 10.333 1.00 95.94 206 GLU A N 1
ATOM 1659 C CA . GLU A 1 206 ? -10.658 3.254 10.660 1.00 95.94 206 GLU A CA 1
ATOM 1660 C C . GLU A 1 206 ? -10.671 2.988 12.168 1.00 95.94 206 GLU A C 1
ATOM 1662 O O . GLU A 1 206 ? -11.398 2.106 12.626 1.00 95.94 206 GLU A O 1
ATOM 1667 N N . VAL A 1 207 ? -9.964 3.788 12.969 1.00 96.25 207 VAL A N 1
ATOM 1668 C CA . VAL A 1 207 ? -10.056 3.742 14.436 1.00 96.25 207 VAL A CA 1
ATOM 1669 C C . VAL A 1 207 ? -11.480 4.045 14.888 1.00 96.25 207 VAL A C 1
ATOM 1671 O O . VAL A 1 207 ? -12.042 3.304 15.694 1.00 96.25 207 VAL A O 1
ATOM 1674 N N . GLY A 1 208 ? -12.105 5.083 14.328 1.00 96.56 208 GLY A N 1
ATOM 1675 C CA . GLY A 1 208 ? -13.508 5.393 14.586 1.00 96.56 208 GLY A CA 1
ATOM 1676 C C . GLY A 1 208 ? -14.441 4.234 14.229 1.00 96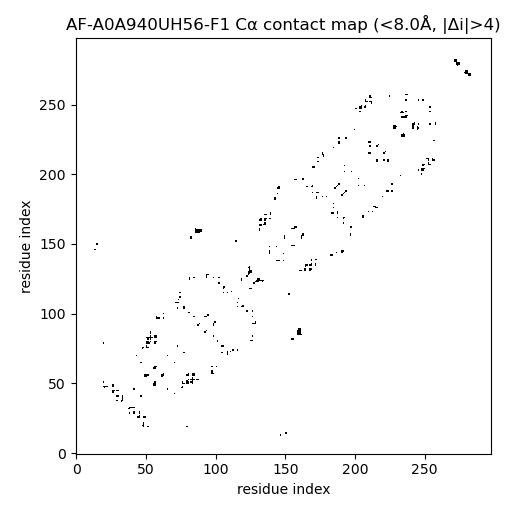.56 208 GLY A C 1
ATOM 1677 O O . GLY A 1 208 ? -15.326 3.888 15.011 1.00 96.56 208 GLY A O 1
ATOM 1678 N N . ALA A 1 209 ? -14.209 3.589 13.085 1.00 97.00 209 ALA A N 1
ATOM 1679 C CA . ALA A 1 209 ? -14.972 2.423 12.654 1.00 97.00 209 ALA A CA 1
ATOM 1680 C C . ALA A 1 209 ? -14.765 1.208 13.576 1.00 97.00 209 ALA A C 1
ATOM 1682 O O . ALA A 1 209 ? -15.726 0.490 13.846 1.00 97.00 209 ALA A O 1
ATOM 1683 N N . CYS A 1 210 ? -13.552 0.990 14.093 1.00 96.06 210 CYS A N 1
ATOM 1684 C CA . CYS A 1 210 ? -13.278 -0.042 15.096 1.00 96.06 210 CYS A CA 1
ATOM 1685 C C . CYS A 1 210 ? -14.033 0.246 16.398 1.00 96.06 210 CYS A C 1
ATOM 1687 O O . CYS A 1 210 ? -14.718 -0.633 16.907 1.00 96.06 210 CYS A O 1
ATOM 1689 N N . ILE A 1 211 ? -13.974 1.480 16.912 1.00 96.50 211 ILE A N 1
ATOM 1690 C CA . ILE A 1 211 ? -14.670 1.864 18.153 1.00 96.50 211 ILE A CA 1
ATOM 1691 C C . ILE A 1 211 ? -16.182 1.626 18.038 1.00 96.50 211 ILE A C 1
ATOM 1693 O O . ILE A 1 211 ? -16.828 1.183 18.987 1.00 96.50 211 ILE A O 1
ATOM 1697 N N . LEU A 1 212 ? -16.757 1.923 16.872 1.00 96.56 212 LEU A N 1
ATOM 1698 C CA . LEU A 1 212 ? -18.186 1.764 16.617 1.00 96.56 212 LEU A CA 1
ATOM 1699 C C . LEU A 1 212 ? -18.609 0.320 16.322 1.00 96.56 212 LEU A C 1
ATOM 1701 O O . LEU A 1 212 ? -19.807 0.043 16.320 1.00 96.56 212 LEU A O 1
ATOM 1705 N N . HIS A 1 213 ? -17.671 -0.600 16.114 1.00 95.94 213 HIS A N 1
ATOM 1706 C CA . HIS A 1 213 ? -17.989 -1.984 15.791 1.00 95.94 213 HIS A CA 1
ATOM 1707 C C . HIS A 1 213 ? -18.640 -2.705 16.988 1.00 95.94 213 HIS A C 1
ATOM 1709 O O . HIS A 1 213 ? -18.223 -2.559 18.138 1.00 95.94 213 HIS A O 1
ATOM 1715 N N . GLU A 1 214 ? -19.692 -3.485 16.742 1.00 93.19 214 GLU A N 1
ATOM 1716 C CA . GLU A 1 214 ? -20.493 -4.121 17.804 1.00 93.19 214 GLU A CA 1
ATOM 1717 C C . GLU A 1 214 ? -19.719 -5.209 18.551 1.00 93.19 214 GLU A C 1
ATOM 1719 O O . GLU A 1 214 ? -19.776 -5.275 19.774 1.00 93.19 214 GLU A O 1
ATOM 1724 N N . ALA A 1 215 ? -18.907 -5.985 17.829 1.00 92.19 215 ALA A N 1
ATOM 1725 C CA . ALA A 1 215 ? -18.052 -7.018 18.416 1.00 92.19 215 ALA A CA 1
ATOM 1726 C C . ALA A 1 215 ? -16.911 -6.476 19.303 1.00 92.19 215 ALA A C 1
ATOM 1728 O O . ALA A 1 215 ? -16.209 -7.255 19.941 1.00 92.19 215 ALA A O 1
ATOM 1729 N N . VAL A 1 216 ? -16.687 -5.156 19.347 1.00 91.88 216 VAL A N 1
ATOM 1730 C CA . VAL A 1 216 ? -15.641 -4.563 20.192 1.00 91.88 216 VAL A CA 1
ATOM 1731 C C . VAL A 1 216 ? -16.163 -4.415 21.618 1.00 91.88 216 VAL A C 1
ATOM 1733 O O . VAL A 1 216 ? -16.709 -3.381 22.010 1.00 91.88 216 VAL A O 1
ATOM 1736 N N . THR A 1 217 ? -15.989 -5.494 22.379 1.00 90.56 217 THR A N 1
ATOM 1737 C CA . THR A 1 217 ? -16.316 -5.630 23.803 1.00 90.56 217 THR A CA 1
ATOM 1738 C C . THR A 1 217 ? -15.192 -6.372 24.538 1.00 90.56 217 THR A C 1
ATOM 1740 O O . THR A 1 217 ? -14.272 -6.914 23.911 1.00 90.56 217 THR A O 1
ATOM 1743 N N . GLY A 1 218 ? -15.222 -6.366 25.876 1.00 89.50 218 GLY A N 1
ATOM 1744 C CA . GLY A 1 218 ? -14.289 -7.123 26.719 1.00 89.50 218 GLY A CA 1
ATOM 1745 C C . GLY A 1 218 ? -12.820 -6.914 26.334 1.00 89.50 218 GLY A C 1
ATOM 1746 O O . GLY A 1 218 ? -12.351 -5.785 26.202 1.00 89.50 218 GLY A O 1
ATOM 1747 N N . LYS A 1 219 ? -12.094 -8.010 26.082 1.00 88.81 219 LYS A N 1
ATOM 1748 C CA . LYS A 1 219 ? -10.663 -7.980 25.733 1.00 88.81 219 LYS A CA 1
ATOM 1749 C C . LYS A 1 219 ? -10.350 -7.166 24.468 1.00 88.81 219 LYS A C 1
ATOM 1751 O O . LYS A 1 219 ? -9.311 -6.516 24.414 1.00 88.81 219 LYS A O 1
ATOM 1756 N N . ILE A 1 220 ? -11.227 -7.182 23.462 1.00 90.81 220 ILE A N 1
ATOM 1757 C CA . ILE A 1 220 ? -11.019 -6.436 22.208 1.00 90.81 220 ILE A CA 1
ATOM 1758 C C . ILE A 1 220 ? -11.109 -4.932 22.475 1.00 90.81 220 ILE A C 1
ATOM 1760 O O . ILE A 1 220 ? -10.286 -4.155 21.989 1.00 90.81 220 ILE A O 1
ATOM 1764 N N . GLN A 1 221 ? -12.080 -4.531 23.298 1.00 93.12 221 GLN A N 1
ATOM 1765 C CA . GLN A 1 221 ? -12.223 -3.149 23.744 1.00 93.12 221 GLN A CA 1
ATOM 1766 C C . GLN A 1 221 ? -10.983 -2.685 24.522 1.00 93.12 221 GLN A C 1
ATOM 1768 O O . GLN A 1 221 ? -10.497 -1.586 24.263 1.00 93.12 221 GLN A O 1
ATOM 1773 N N . GLU A 1 222 ? -10.433 -3.514 25.416 1.00 91.44 222 GLU A N 1
ATOM 1774 C CA . GLU A 1 222 ? -9.183 -3.197 26.124 1.00 91.44 222 GLU A CA 1
ATOM 1775 C C . GLU A 1 222 ? -8.010 -2.987 25.165 1.00 91.44 222 GLU A C 1
ATOM 1777 O O . GLU A 1 222 ? -7.328 -1.967 25.242 1.00 91.44 222 GLU A O 1
ATOM 1782 N N . MET A 1 223 ? -7.814 -3.896 24.203 1.00 91.38 223 MET A N 1
ATOM 1783 C CA . MET A 1 223 ? -6.738 -3.780 23.212 1.00 91.38 223 MET A CA 1
ATOM 1784 C C . MET A 1 223 ? -6.843 -2.484 22.398 1.00 91.38 223 MET A C 1
ATOM 1786 O O . MET A 1 223 ? -5.843 -1.787 22.215 1.00 91.38 223 MET A O 1
ATOM 1790 N N . LEU A 1 224 ? -8.053 -2.129 21.954 1.00 94.06 224 LEU A N 1
ATOM 1791 C CA . LEU A 1 224 ? -8.288 -0.888 21.219 1.00 94.06 224 LEU A CA 1
ATOM 1792 C C . LEU A 1 224 ? -8.066 0.351 22.098 1.00 94.06 224 LEU A C 1
ATOM 1794 O O . LEU A 1 224 ? -7.444 1.308 21.639 1.00 94.06 224 LEU A O 1
ATOM 1798 N N . LYS A 1 225 ? -8.517 0.344 23.360 1.00 93.94 225 LYS A N 1
ATOM 1799 C CA . LYS A 1 225 ? -8.244 1.439 24.305 1.00 93.94 225 LYS A CA 1
ATOM 1800 C C . LYS A 1 225 ? -6.746 1.624 24.507 1.00 93.94 225 LYS A C 1
ATOM 1802 O O . LYS A 1 225 ? -6.258 2.740 24.352 1.00 93.94 225 LYS A O 1
ATOM 1807 N N . THR A 1 226 ? -6.006 0.554 24.799 1.00 92.31 226 THR A N 1
ATOM 1808 C CA . THR A 1 226 ? -4.549 0.624 24.977 1.00 92.31 226 THR A CA 1
ATOM 1809 C C . THR A 1 226 ? -3.868 1.208 23.743 1.00 92.31 226 THR A C 1
ATOM 1811 O O . THR A 1 226 ? -3.040 2.110 23.877 1.00 92.31 226 THR A O 1
ATOM 1814 N N . PHE A 1 227 ? -4.244 0.752 22.544 1.00 93.44 227 PHE A N 1
ATOM 1815 C CA . PHE A 1 227 ? -3.728 1.306 21.293 1.00 93.44 227 PHE A CA 1
ATOM 1816 C C . PHE A 1 227 ? -3.990 2.815 21.192 1.00 93.44 227 PHE A C 1
ATOM 1818 O O . PHE A 1 227 ? -3.057 3.600 21.056 1.00 93.44 227 PHE A O 1
ATOM 1825 N N . VAL A 1 228 ? -5.247 3.236 21.325 1.00 94.38 228 VAL A N 1
ATOM 1826 C CA . VAL A 1 228 ? -5.656 4.640 21.193 1.00 94.38 228 VAL A CA 1
ATOM 1827 C C . VAL A 1 228 ? -4.942 5.546 22.200 1.00 94.38 228 VAL A C 1
ATOM 1829 O O . VAL A 1 228 ? -4.424 6.598 21.824 1.00 94.38 228 VAL A O 1
ATOM 1832 N N . LEU A 1 229 ? -4.902 5.142 23.473 1.00 92.94 229 LEU A N 1
ATOM 1833 C CA . LEU A 1 229 ? -4.350 5.952 24.561 1.00 92.94 229 LEU A CA 1
ATOM 1834 C C . LEU A 1 229 ? -2.830 6.126 24.453 1.00 92.94 229 LEU A C 1
ATOM 1836 O O . LEU A 1 229 ? -2.301 7.145 24.892 1.00 92.94 229 LEU A O 1
ATOM 1840 N N . THR A 1 230 ? -2.136 5.155 23.857 1.00 90.38 230 THR A N 1
ATOM 1841 C CA . THR A 1 230 ? -0.675 5.188 23.670 1.00 90.38 230 THR A CA 1
ATOM 1842 C C . THR A 1 230 ? -0.252 5.756 22.314 1.00 90.38 230 THR A C 1
ATOM 1844 O O . THR A 1 230 ? 0.916 6.103 22.125 1.00 90.38 230 THR A O 1
ATOM 1847 N N . HIS A 1 231 ? -1.179 5.892 21.362 1.00 90.69 231 HIS A N 1
ATOM 1848 C CA . HIS A 1 231 ? -0.868 6.378 20.025 1.00 90.69 231 HIS A CA 1
ATOM 1849 C C . HIS A 1 231 ? -0.605 7.890 20.012 1.00 90.69 231 HIS A C 1
ATOM 1851 O O . HIS A 1 231 ? -1.452 8.693 20.408 1.00 90.69 231 HIS A O 1
ATOM 1857 N N . LYS A 1 232 ? 0.554 8.292 19.470 1.00 88.75 232 LYS A N 1
ATOM 1858 C CA . LYS A 1 232 ? 1.027 9.691 19.452 1.00 88.75 232 LYS A CA 1
ATOM 1859 C C . LYS A 1 232 ? 0.015 10.679 18.843 1.00 88.75 232 LYS A C 1
ATOM 1861 O O . LYS A 1 232 ? -0.201 11.754 19.397 1.00 88.75 232 LYS A O 1
ATOM 1866 N N . GLU A 1 233 ? -0.660 10.282 17.761 1.00 89.38 233 GLU A N 1
ATOM 1867 C CA . GLU A 1 233 ? -1.612 11.131 17.024 1.00 89.38 233 GLU A CA 1
ATOM 1868 C C . GLU A 1 233 ? -3.067 10.999 17.513 1.00 89.38 233 GLU A C 1
ATOM 1870 O O . GLU A 1 233 ? -3.979 11.478 16.845 1.00 89.38 233 GLU A O 1
ATOM 1875 N N . LEU A 1 234 ? -3.314 10.319 18.641 1.00 90.06 234 LEU A N 1
ATOM 1876 C CA . LEU A 1 234 ? -4.649 10.179 19.240 1.00 90.06 234 LEU A CA 1
ATOM 1877 C C . LEU A 1 234 ? -4.607 10.579 20.720 1.00 90.06 234 LEU A C 1
ATOM 1879 O O . LEU A 1 234 ? -4.991 11.698 21.064 1.00 90.06 234 LEU A O 1
ATOM 1883 N N . GLY A 1 235 ? -4.097 9.698 21.586 1.00 91.81 235 GLY A N 1
ATOM 1884 C CA . GLY A 1 235 ? -4.039 9.900 23.035 1.00 91.81 235 GLY A CA 1
ATOM 1885 C C . GLY A 1 235 ? -5.416 9.931 23.710 1.00 91.81 235 GLY A C 1
ATOM 1886 O O . GLY A 1 235 ? -6.451 9.759 23.067 1.00 91.81 235 GLY A O 1
ATOM 1887 N N . ASP A 1 236 ? -5.443 10.161 25.026 1.00 91.81 236 ASP A N 1
ATOM 1888 C CA . ASP A 1 236 ? -6.693 10.266 25.796 1.00 91.81 236 ASP A CA 1
ATOM 1889 C C . ASP A 1 236 ? -7.502 11.516 25.390 1.00 91.81 236 ASP A C 1
ATOM 1891 O O . ASP A 1 236 ? -7.011 12.628 25.615 1.00 91.81 236 ASP A O 1
ATOM 1895 N N . PRO A 1 237 ? -8.732 11.377 24.846 1.00 91.88 237 PRO A N 1
ATOM 1896 C CA . PRO A 1 237 ? -9.559 12.510 24.417 1.00 91.88 237 PRO A CA 1
ATOM 1897 C C . PRO A 1 237 ? -10.045 13.402 25.571 1.00 91.88 237 PRO A C 1
ATOM 1899 O O . PRO A 1 237 ? -10.484 14.524 25.328 1.00 91.88 237 PRO A O 1
ATOM 1902 N N . ARG A 1 238 ? -9.978 12.938 26.827 1.00 89.44 238 ARG A N 1
ATOM 1903 C CA . ARG A 1 238 ? -10.348 13.728 28.015 1.00 89.44 238 ARG A CA 1
ATOM 1904 C C . ARG A 1 238 ? -9.296 14.781 28.355 1.00 89.44 238 ARG A C 1
ATOM 1906 O O . ARG A 1 238 ? -9.601 15.747 29.047 1.00 89.44 238 ARG A O 1
ATOM 1913 N N . VAL A 1 239 ? -8.062 14.599 27.884 1.00 89.62 239 VAL A N 1
ATOM 1914 C CA . VAL A 1 239 ? -6.965 15.543 28.104 1.00 89.62 239 VAL A CA 1
ATOM 1915 C C . VAL A 1 239 ? -7.091 16.690 27.095 1.00 89.62 239 VAL A C 1
ATOM 1917 O O . VAL A 1 239 ? -7.043 16.421 25.892 1.00 89.62 239 VAL A O 1
ATOM 1920 N N . PRO A 1 240 ? -7.186 17.962 27.534 1.00 88.25 240 PRO A N 1
ATOM 1921 C CA . PRO A 1 240 ? -7.370 19.105 26.633 1.00 88.25 240 PRO A CA 1
ATOM 1922 C C . PRO A 1 240 ? -6.356 19.162 25.482 1.00 88.25 240 PRO A C 1
ATOM 1924 O O . PRO A 1 240 ? -6.732 19.379 24.335 1.00 88.25 240 PRO A O 1
ATOM 1927 N N . ALA A 1 241 ? -5.085 18.853 25.760 1.00 88.81 241 ALA A N 1
ATOM 1928 C CA . ALA A 1 241 ? -4.014 18.842 24.759 1.00 88.81 241 ALA A CA 1
ATOM 1929 C C . ALA A 1 241 ? -4.224 17.827 23.616 1.00 88.81 241 ALA A C 1
ATOM 1931 O O . ALA A 1 241 ? -3.695 18.010 22.521 1.00 88.81 241 ALA A O 1
ATOM 1932 N N . ASN A 1 242 ? -4.992 16.759 23.848 1.00 90.69 242 ASN A N 1
ATOM 1933 C CA . ASN A 1 242 ? -5.264 15.741 22.838 1.00 90.69 242 ASN A CA 1
ATOM 1934 C C . ASN A 1 242 ? -6.555 16.013 22.061 1.00 90.69 242 ASN A C 1
ATOM 1936 O O . ASN A 1 242 ? -6.700 15.470 20.974 1.00 90.69 242 ASN A O 1
ATOM 1940 N N . GLN A 1 243 ? -7.476 16.854 22.545 1.00 88.81 243 GLN A N 1
ATOM 1941 C CA . GLN A 1 243 ? -8.793 17.053 21.915 1.00 88.81 243 GLN A CA 1
ATOM 1942 C C . GLN A 1 243 ? -8.698 17.427 20.426 1.00 88.81 243 GLN A C 1
ATOM 1944 O O . GLN A 1 243 ? -9.463 16.914 19.608 1.00 88.81 243 GLN A O 1
ATOM 1949 N N . ILE A 1 244 ? -7.704 18.242 20.057 1.00 91.38 244 ILE A N 1
ATOM 1950 C CA . ILE A 1 244 ? -7.446 18.634 18.663 1.00 91.38 244 ILE A CA 1
ATOM 1951 C C . ILE A 1 244 ? -7.080 17.442 17.764 1.00 91.38 244 ILE A C 1
ATOM 1953 O O . ILE A 1 244 ? -7.469 17.390 16.599 1.00 91.38 244 ILE A O 1
ATOM 1957 N N . ARG A 1 245 ? -6.393 16.430 18.306 1.00 92.38 245 ARG A N 1
ATOM 1958 C CA . ARG A 1 245 ? -5.981 15.227 17.565 1.00 92.38 245 ARG A CA 1
ATOM 1959 C C . ARG A 1 245 ? -7.176 14.387 17.138 1.00 92.38 245 ARG A C 1
ATOM 1961 O O . ARG A 1 245 ? -7.121 13.683 16.133 1.00 92.38 245 ARG A O 1
ATOM 1968 N N . TRP A 1 246 ? -8.282 14.519 17.857 1.00 93.56 246 TRP A N 1
ATOM 1969 C CA . TRP A 1 246 ? -9.479 13.747 17.607 1.00 93.56 246 TRP A CA 1
ATOM 1970 C C . TRP A 1 246 ? -10.357 14.316 16.495 1.00 93.56 246 TRP A C 1
ATOM 1972 O O . TRP A 1 246 ? -11.198 13.559 16.040 1.00 93.56 246 TRP A O 1
ATOM 1982 N N . ILE A 1 247 ? -10.159 15.555 16.010 1.00 90.12 247 ILE A N 1
ATOM 1983 C CA . ILE A 1 247 ? -11.077 16.292 15.101 1.00 90.12 247 ILE A CA 1
ATOM 1984 C C . ILE A 1 247 ? -11.599 15.489 13.891 1.00 90.12 247 ILE A C 1
ATOM 1986 O O . ILE A 1 247 ? -12.767 15.638 13.541 1.00 90.12 247 ILE A O 1
ATOM 1990 N N . GLU A 1 248 ? -10.800 14.606 13.297 1.00 91.56 248 GLU A N 1
ATOM 1991 C CA . GLU A 1 248 ? -11.209 13.806 12.125 1.00 91.56 248 GLU A CA 1
ATOM 1992 C C . GLU A 1 248 ? -11.825 12.442 12.493 1.00 91.56 248 GLU A C 1
ATOM 1994 O O . GLU A 1 248 ? -12.358 11.739 11.639 1.00 91.56 248 GLU A O 1
ATOM 1999 N N . VAL A 1 249 ? -11.786 12.048 13.769 1.00 94.62 249 VAL A N 1
ATOM 2000 C CA . VAL A 1 249 ? -12.476 10.849 14.262 1.00 94.62 249 VAL A CA 1
ATOM 2001 C C . VAL A 1 249 ? -13.978 11.150 14.365 1.00 94.62 249 VAL A C 1
ATOM 2003 O O . VAL A 1 249 ? -14.334 12.158 14.986 1.00 94.62 249 VAL A O 1
ATOM 2006 N N . PRO A 1 250 ? -14.878 10.288 13.853 1.00 94.88 250 PRO A N 1
ATOM 2007 C 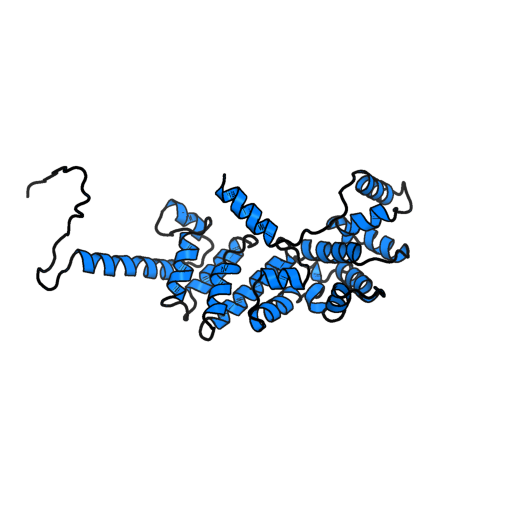CA . PRO A 1 250 ? -16.323 10.492 13.945 1.00 94.88 250 PRO A CA 1
ATOM 2008 C C . PRO A 1 250 ? -16.802 10.760 15.377 1.00 94.88 250 PRO A C 1
ATOM 2010 O O . PRO A 1 250 ? -16.455 10.014 16.294 1.00 94.88 250 PRO A O 1
ATOM 2013 N N . GLN A 1 251 ? -17.651 11.776 15.572 1.00 94.06 251 GLN A N 1
ATOM 2014 C CA . GLN A 1 251 ? -18.108 12.190 16.908 1.00 94.06 251 GLN A CA 1
ATOM 2015 C C . GLN A 1 251 ? -18.722 11.030 17.706 1.00 94.06 251 GLN A C 1
ATOM 2017 O O . GLN A 1 251 ? -18.342 10.798 18.849 1.00 94.06 251 GLN A O 1
ATOM 2022 N N . ARG A 1 252 ? -19.566 10.210 17.061 1.00 96.12 252 ARG A N 1
ATOM 2023 C CA . ARG A 1 252 ? -20.169 9.018 17.684 1.00 96.12 252 ARG A CA 1
ATOM 2024 C C . ARG A 1 252 ? -19.127 8.046 18.248 1.00 96.12 252 ARG A C 1
ATOM 2026 O O . ARG A 1 252 ? -19.368 7.422 19.279 1.00 96.12 252 ARG A O 1
ATOM 2033 N N . ALA A 1 253 ? -17.984 7.898 17.577 1.00 96.50 253 ALA A N 1
ATOM 2034 C CA . ALA A 1 253 ? -16.900 7.046 18.052 1.00 96.50 253 ALA A CA 1
ATOM 2035 C C . ALA A 1 253 ? -16.234 7.657 19.291 1.00 96.50 253 ALA A C 1
ATOM 2037 O O . ALA A 1 253 ? -15.991 6.949 20.266 1.00 96.50 253 ALA A O 1
ATOM 2038 N N . ARG A 1 254 ? -16.011 8.977 19.298 1.00 94.81 254 ARG A N 1
ATOM 2039 C CA . ARG A 1 254 ? -15.474 9.681 20.474 1.00 94.81 254 ARG A CA 1
ATOM 2040 C C . ARG A 1 254 ? -16.384 9.525 21.678 1.00 94.81 254 ARG A C 1
ATOM 2042 O O . ARG A 1 254 ? -15.913 9.135 22.738 1.00 94.81 254 ARG A O 1
ATOM 2049 N N . ASP A 1 255 ? -17.682 9.755 21.499 1.00 94.12 255 ASP A N 1
ATOM 2050 C CA . ASP A 1 255 ? -18.665 9.649 22.578 1.00 94.12 255 ASP A CA 1
ATOM 2051 C C . ASP A 1 255 ? -18.707 8.224 23.145 1.00 94.12 255 ASP A C 1
ATOM 2053 O O . ASP A 1 255 ? -18.765 8.028 24.360 1.00 94.12 255 ASP A O 1
ATOM 2057 N N . ARG A 1 256 ? -18.632 7.205 22.276 1.00 95.50 256 ARG A N 1
ATOM 2058 C CA . ARG A 1 256 ? -18.576 5.799 22.698 1.00 95.50 256 ARG A CA 1
ATOM 2059 C C . ARG A 1 256 ? -17.296 5.484 23.474 1.00 95.50 256 ARG A C 1
ATOM 2061 O O . ARG A 1 256 ? -17.382 4.848 24.521 1.00 95.50 256 ARG A O 1
ATOM 2068 N N . LEU A 1 257 ? -16.141 5.963 23.017 1.00 94.88 257 LEU A N 1
ATOM 2069 C CA . LEU A 1 257 ? -14.885 5.802 23.749 1.00 94.88 257 LEU A CA 1
ATOM 2070 C C . LEU A 1 257 ? -14.917 6.528 25.100 1.00 94.88 257 LEU A C 1
ATOM 2072 O O . LEU A 1 257 ? -14.494 5.962 26.102 1.00 94.88 257 LEU A O 1
ATOM 2076 N N . LEU A 1 258 ? -15.455 7.747 25.160 1.00 92.88 258 LEU A N 1
ATOM 2077 C CA . LEU A 1 258 ? -15.614 8.479 26.417 1.00 92.88 258 LEU A CA 1
ATOM 2078 C C . LEU A 1 258 ? -16.492 7.702 27.401 1.00 92.88 258 LEU A C 1
ATOM 2080 O O . LEU A 1 258 ? -16.117 7.568 28.560 1.00 92.88 258 LEU A O 1
ATOM 2084 N N . LYS A 1 259 ? -17.597 7.101 26.941 1.00 91.81 259 LYS A N 1
ATOM 2085 C CA . LYS A 1 259 ? -18.422 6.212 27.778 1.00 91.81 259 LYS A CA 1
ATOM 2086 C C . LYS A 1 259 ? -17.622 5.029 28.324 1.00 91.81 259 LYS A C 1
ATOM 2088 O O . LYS A 1 259 ? -17.768 4.701 29.497 1.00 91.81 259 LYS A O 1
ATOM 2093 N N . TRP A 1 260 ? -16.768 4.406 27.511 1.00 92.88 260 TRP A N 1
ATOM 2094 C CA . TRP A 1 260 ? -15.887 3.331 27.978 1.00 92.88 260 TRP A CA 1
ATOM 2095 C C . TRP A 1 260 ? -14.925 3.807 29.068 1.00 92.88 260 TRP A C 1
ATOM 2097 O O . TRP A 1 260 ? -14.795 3.148 30.094 1.00 92.88 260 TRP A O 1
ATOM 2107 N N . LEU A 1 261 ? -14.301 4.967 28.864 1.00 89.12 261 LEU A N 1
ATOM 2108 C CA . LEU A 1 261 ? -13.332 5.554 29.790 1.00 89.12 261 LEU A CA 1
ATOM 2109 C C . LEU A 1 261 ? -13.973 6.116 31.074 1.00 89.12 261 LEU A C 1
ATOM 2111 O O . LEU A 1 261 ? -13.285 6.273 32.083 1.00 89.12 261 LEU A O 1
ATOM 2115 N N . CYS A 1 262 ? -15.261 6.470 31.044 1.00 82.75 262 CYS A N 1
ATOM 2116 C CA . CYS A 1 262 ? -16.007 6.940 32.213 1.00 82.75 262 CYS A CA 1
ATOM 2117 C C . CYS A 1 262 ? -16.531 5.784 33.075 1.00 82.75 262 CYS A C 1
ATOM 2119 O O . CYS A 1 262 ? -16.454 5.885 34.296 1.00 82.75 262 CYS A O 1
ATOM 2121 N N . LYS A 1 263 ? -16.978 4.670 32.473 1.00 70.38 263 LYS A N 1
ATOM 2122 C CA . LYS A 1 263 ? -17.426 3.479 33.223 1.00 70.38 263 LYS A CA 1
ATOM 2123 C C . LYS A 1 263 ? -16.345 2.909 34.146 1.00 70.38 263 LYS A C 1
ATOM 2125 O O . LYS A 1 263 ? -16.654 2.449 35.236 1.00 70.38 263 LYS A O 1
ATOM 2130 N N . GLU A 1 264 ? -15.075 2.989 33.751 1.00 59.91 264 GLU A N 1
ATOM 2131 C CA . GLU A 1 264 ? -13.955 2.591 34.618 1.00 59.91 264 GLU A CA 1
ATOM 2132 C C . GLU A 1 264 ? -13.845 3.456 35.878 1.00 59.91 264 GLU A C 1
ATOM 2134 O O . GLU A 1 264 ? -13.488 2.952 36.939 1.00 59.91 264 GLU A O 1
ATOM 2139 N N . LYS A 1 265 ? -14.173 4.752 35.784 1.00 55.47 265 LYS A N 1
ATOM 2140 C CA . LYS A 1 265 ? -14.150 5.657 36.938 1.00 55.47 265 LYS A CA 1
ATOM 2141 C C . LYS A 1 265 ? -15.325 5.427 37.881 1.00 55.47 265 LYS A C 1
ATOM 2143 O O . LYS A 1 265 ? -15.143 5.615 39.073 1.00 55.47 265 LYS A O 1
ATOM 2148 N N . GLU A 1 266 ? -16.492 5.027 37.379 1.00 51.72 266 GLU A N 1
ATOM 2149 C CA . GLU A 1 266 ? -17.647 4.694 38.226 1.00 51.72 266 GLU A CA 1
ATOM 2150 C C . GLU A 1 266 ? -17.380 3.449 39.074 1.00 51.72 266 GLU A C 1
ATOM 2152 O O . GLU A 1 266 ? -17.602 3.494 40.278 1.00 51.72 266 GLU A O 1
ATOM 2157 N N . VAL A 1 267 ? -16.830 2.380 38.485 1.00 52.44 267 VAL A N 1
ATOM 2158 C CA . VAL A 1 267 ? -16.449 1.170 39.238 1.00 52.44 267 VAL A CA 1
ATOM 2159 C C . VAL A 1 267 ? -15.354 1.494 40.256 1.00 52.44 267 VAL A C 1
ATOM 2161 O O . VAL A 1 267 ? -15.480 1.149 41.423 1.00 52.44 267 VAL A O 1
ATOM 2164 N N . PHE A 1 268 ? -14.329 2.257 39.859 1.00 47.47 268 PHE A N 1
ATOM 2165 C CA . PHE A 1 268 ? -13.250 2.642 40.772 1.00 47.47 268 PHE A CA 1
ATOM 2166 C C . PHE A 1 268 ? -13.727 3.569 41.904 1.00 47.47 268 PHE A C 1
ATOM 2168 O O . PHE A 1 268 ? -13.254 3.448 43.029 1.00 47.47 268 PHE A O 1
ATOM 2175 N N . PHE A 1 269 ? -14.658 4.488 41.626 1.00 50.03 269 PHE A N 1
ATOM 2176 C CA . PHE A 1 269 ? -15.262 5.368 42.629 1.00 50.03 269 PHE A CA 1
ATOM 2177 C C . PHE A 1 269 ? -16.168 4.589 43.586 1.00 50.03 269 PHE A C 1
ATOM 2179 O O . PHE A 1 269 ? -16.075 4.786 44.790 1.00 50.03 269 PHE A O 1
ATOM 2186 N N . LEU A 1 270 ? -17.008 3.683 43.085 1.00 50.41 270 LEU A N 1
ATOM 2187 C CA . LEU A 1 270 ? -17.880 2.867 43.931 1.00 50.41 270 LEU A CA 1
ATOM 2188 C C . LEU A 1 270 ? -17.065 1.924 44.827 1.00 50.41 270 LEU A C 1
ATOM 2190 O O . LEU A 1 270 ? -17.312 1.902 46.027 1.00 50.41 270 LEU A O 1
ATOM 2194 N N . ASP A 1 271 ? -16.024 1.276 44.298 1.00 52.56 271 ASP A N 1
ATOM 2195 C CA . ASP A 1 271 ? -15.128 0.414 45.087 1.00 52.56 271 ASP A CA 1
ATOM 2196 C C . ASP A 1 271 ? -14.318 1.184 46.150 1.00 52.56 271 ASP A C 1
ATOM 2198 O O . ASP A 1 271 ? -13.926 0.614 47.168 1.00 52.56 271 ASP A O 1
ATOM 2202 N N . HIS A 1 272 ? -14.043 2.478 45.936 1.00 50.28 272 HIS A N 1
ATOM 2203 C CA . HIS A 1 272 ? -13.264 3.307 46.873 1.00 50.28 272 HIS A CA 1
ATOM 2204 C C . HIS A 1 272 ? -14.110 4.150 47.833 1.00 50.28 272 HIS A C 1
ATOM 2206 O O . HIS A 1 272 ? -13.557 4.720 48.776 1.00 50.28 272 HIS A O 1
ATOM 2212 N N . VAL A 1 273 ? -15.414 4.289 47.586 1.00 51.62 273 VAL A N 1
ATOM 2213 C CA . VAL A 1 273 ? -16.288 5.179 48.368 1.00 51.62 273 VAL A CA 1
ATOM 2214 C C . VAL A 1 273 ? -17.431 4.414 49.040 1.00 51.62 273 VAL A C 1
ATOM 2216 O O . VAL A 1 273 ? -18.002 4.915 50.008 1.00 51.62 273 VAL A O 1
ATOM 2219 N N . TYR A 1 274 ? -17.746 3.193 48.601 1.00 47.31 274 TYR A N 1
ATOM 2220 C CA . TYR A 1 274 ? -18.822 2.390 49.171 1.00 47.31 274 TYR A CA 1
ATOM 2221 C C . TYR A 1 274 ? -18.314 1.033 49.669 1.00 47.31 274 TYR A C 1
ATOM 2223 O O . TYR A 1 274 ? -17.791 0.229 48.901 1.00 47.31 274 TYR A O 1
ATOM 2231 N N . ARG A 1 275 ? -18.495 0.765 50.966 1.00 55.19 275 ARG A N 1
ATOM 2232 C CA . ARG A 1 275 ? -18.290 -0.559 51.570 1.00 55.19 275 ARG A CA 1
ATOM 2233 C C . ARG A 1 275 ? -19.608 -1.063 52.152 1.00 55.19 275 ARG A C 1
ATOM 2235 O O . ARG A 1 275 ? -20.254 -0.325 52.897 1.00 55.19 275 ARG A O 1
ATOM 2242 N N . GLU A 1 276 ? -19.997 -2.297 51.825 1.00 49.09 276 GLU A N 1
ATOM 2243 C CA . GLU A 1 276 ? -21.261 -2.922 52.269 1.00 49.09 276 GLU A CA 1
ATOM 2244 C C . GLU A 1 276 ? -21.437 -2.926 53.798 1.00 49.09 276 GLU A C 1
ATOM 2246 O O . GLU A 1 276 ? -22.558 -2.873 54.295 1.00 49.09 276 GLU A O 1
ATOM 2251 N N . ASP A 1 277 ? -20.335 -2.932 54.544 1.00 55.28 277 ASP A N 1
ATOM 2252 C CA . ASP A 1 277 ? -20.263 -2.977 56.003 1.00 55.28 277 ASP A CA 1
ATOM 2253 C C . ASP A 1 277 ? -20.183 -1.595 56.686 1.00 55.28 277 ASP A C 1
ATOM 2255 O O . ASP A 1 277 ? -20.395 -1.506 57.895 1.00 55.28 277 ASP A O 1
ATOM 2259 N N . VAL A 1 278 ? -19.904 -0.508 55.947 1.00 55.69 278 VAL A N 1
ATOM 2260 C CA . VAL A 1 278 ? -19.597 0.822 56.534 1.00 55.69 278 VAL A CA 1
ATOM 2261 C C . VAL A 1 278 ? -20.390 1.980 55.901 1.00 55.69 278 VAL A C 1
ATOM 2263 O O . VAL A 1 278 ? -20.483 3.062 56.482 1.00 55.69 278 VAL A O 1
ATOM 2266 N N . GLY A 1 279 ? -21.013 1.775 54.737 1.00 57.19 279 GLY A N 1
ATOM 2267 C CA . GLY A 1 279 ? -21.711 2.825 53.990 1.00 57.19 279 GLY A CA 1
ATOM 2268 C C . GLY A 1 279 ? -20.760 3.757 53.224 1.00 57.19 279 GLY A C 1
ATOM 2269 O O . GLY A 1 279 ? -19.641 3.378 52.877 1.00 57.19 279 GLY A O 1
ATOM 2270 N N . TRP A 1 280 ? -21.223 4.974 52.910 1.00 47.62 280 TRP A N 1
ATOM 2271 C CA . TRP A 1 280 ? -20.462 5.958 52.128 1.00 47.62 280 TRP A CA 1
ATOM 2272 C C . TRP A 1 280 ? -19.328 6.580 52.956 1.00 47.62 280 TRP A C 1
ATOM 2274 O O . TRP A 1 280 ? -19.587 7.296 53.923 1.00 47.62 280 TRP A O 1
ATOM 2284 N N . GLY A 1 281 ? -18.076 6.375 52.546 1.00 51.88 281 GLY A N 1
ATOM 2285 C CA . GLY A 1 281 ? -16.907 6.956 53.205 1.00 51.88 281 GLY A CA 1
ATOM 2286 C C . GLY A 1 281 ? -15.766 7.217 52.227 1.00 51.88 281 GLY A C 1
ATOM 2287 O O . GLY A 1 281 ? -15.357 6.332 51.486 1.00 51.88 281 GLY A O 1
ATOM 2288 N N . TRP A 1 282 ? -15.221 8.436 52.228 1.00 45.34 282 TRP A N 1
ATOM 2289 C CA . TRP A 1 282 ? -14.035 8.766 51.435 1.00 45.34 282 TRP A CA 1
ATOM 2290 C C . TRP A 1 282 ? -12.797 8.074 52.014 1.00 45.34 282 TRP A C 1
ATOM 2292 O O . TRP A 1 282 ? -12.335 8.441 53.096 1.00 45.34 282 TRP A O 1
ATOM 2302 N N . GLN A 1 283 ? -12.201 7.129 51.284 1.00 47.50 283 GLN A N 1
ATOM 2303 C CA . GLN A 1 283 ? -10.876 6.621 51.634 1.00 47.50 283 GLN A CA 1
ATOM 2304 C C . GLN A 1 283 ? -9.809 7.639 51.204 1.00 47.50 283 GLN A C 1
ATOM 2306 O O . GLN A 1 283 ? -9.571 7.856 50.014 1.00 47.50 283 GLN A O 1
ATOM 2311 N N . ARG A 1 284 ? -9.139 8.279 52.172 1.00 39.09 284 ARG A N 1
ATOM 2312 C CA . ARG A 1 284 ? -7.866 8.952 51.887 1.00 39.09 284 ARG A CA 1
ATOM 2313 C C . ARG A 1 284 ? -6.858 7.887 51.472 1.00 39.09 284 ARG A C 1
ATOM 2315 O O . ARG A 1 284 ? -6.679 6.890 52.167 1.00 39.09 284 ARG A O 1
ATOM 2322 N N . ARG A 1 285 ? -6.197 8.117 50.341 1.00 38.97 285 ARG A N 1
ATOM 2323 C CA . ARG A 1 285 ? -4.982 7.396 49.980 1.00 38.97 285 ARG A CA 1
ATOM 2324 C C . ARG A 1 285 ? -3.926 7.774 51.017 1.00 38.97 285 ARG A C 1
ATOM 2326 O O . ARG A 1 285 ? -3.495 8.926 51.041 1.00 38.97 285 ARG A O 1
ATOM 2333 N N . ASP A 1 286 ? -3.546 6.839 51.881 1.00 40.59 286 ASP A N 1
ATOM 2334 C CA . ASP A 1 286 ? -2.306 6.956 52.649 1.00 40.59 286 ASP A CA 1
ATOM 2335 C C . ASP A 1 286 ? -1.138 6.723 51.683 1.00 40.59 286 ASP A C 1
ATOM 2337 O O . ASP A 1 286 ? -0.488 5.679 51.677 1.00 40.59 286 ASP A O 1
ATOM 2341 N N . ASP A 1 287 ? -0.883 7.715 50.831 1.00 40.28 287 ASP A N 1
ATOM 2342 C CA . ASP A 1 287 ? 0.438 7.874 50.251 1.00 40.28 287 ASP A CA 1
ATOM 2343 C C . ASP A 1 287 ? 1.303 8.403 51.395 1.00 40.28 287 ASP A C 1
ATOM 2345 O O . ASP A 1 287 ? 1.122 9.512 51.905 1.00 40.28 287 ASP A O 1
ATOM 2349 N N . SER A 1 288 ? 2.199 7.550 51.869 1.00 44.88 288 SER A N 1
ATOM 2350 C CA . SER A 1 288 ? 3.171 7.841 52.913 1.00 44.88 288 SER A CA 1
ATOM 2351 C C . SER A 1 288 ? 4.166 8.889 52.404 1.00 44.88 288 SER A C 1
ATOM 2353 O O . SER A 1 288 ? 5.278 8.566 52.011 1.00 44.88 288 SER A O 1
ATOM 2355 N N . ALA A 1 289 ? 3.751 10.157 52.387 1.00 43.38 289 ALA A N 1
ATOM 2356 C CA . ALA A 1 289 ? 4.602 11.343 52.378 1.00 43.38 289 ALA A CA 1
ATOM 2357 C C . ALA A 1 289 ? 3.753 12.610 52.596 1.00 43.38 289 ALA A C 1
ATOM 2359 O O . ALA A 1 289 ? 3.111 13.111 51.679 1.00 43.38 289 ALA A O 1
ATOM 2360 N N . GLY A 1 290 ? 3.822 13.176 53.804 1.00 34.53 290 GLY A N 1
ATOM 2361 C CA . GLY A 1 290 ? 3.547 14.598 54.029 1.00 34.53 290 GLY A CA 1
ATOM 2362 C C . GLY A 1 290 ? 2.091 14.967 54.309 1.00 34.53 290 GLY A C 1
ATOM 2363 O O . GLY A 1 290 ? 1.348 15.413 53.442 1.00 34.53 290 GLY A O 1
ATOM 2364 N N . SER A 1 291 ? 1.716 14.891 55.581 1.00 33.22 291 SER A N 1
ATOM 2365 C CA . SER A 1 291 ? 0.529 15.536 56.134 1.00 33.22 291 SER A CA 1
ATOM 2366 C C . SER A 1 291 ? 0.496 17.045 55.851 1.00 33.22 291 SER A C 1
ATOM 2368 O O . SER A 1 291 ? 1.355 17.776 56.344 1.00 33.22 291 SER A O 1
ATOM 2370 N N . VAL A 1 292 ? -0.563 17.535 55.201 1.00 32.78 292 VAL A N 1
ATOM 2371 C CA . VAL A 1 292 ? -1.046 18.910 55.398 1.00 32.78 292 VAL A CA 1
ATOM 2372 C C . VAL A 1 292 ? -2.533 18.847 55.730 1.00 32.78 292 VAL A C 1
ATOM 2374 O O . VAL A 1 292 ? -3.374 18.465 54.916 1.00 32.78 292 VAL A O 1
ATOM 2377 N N . ARG A 1 293 ? -2.858 19.183 56.981 1.00 36.06 293 ARG A N 1
ATOM 2378 C CA . ARG A 1 293 ? -4.228 19.449 57.419 1.00 36.06 293 ARG A CA 1
ATOM 2379 C C . ARG A 1 293 ? -4.614 20.829 56.894 1.00 36.06 293 ARG A C 1
ATOM 2381 O O . ARG A 1 293 ? -4.073 21.819 57.367 1.00 36.06 293 ARG A O 1
ATOM 2388 N N . ILE A 1 294 ? -5.566 20.893 55.970 1.00 32.84 294 ILE A N 1
ATOM 2389 C CA . ILE A 1 294 ? -6.362 22.104 55.764 1.00 32.84 294 ILE A CA 1
ATOM 2390 C C . ILE A 1 294 ? -7.785 21.726 56.151 1.00 32.84 294 ILE A C 1
ATOM 2392 O O . ILE A 1 294 ? -8.465 20.997 55.432 1.00 32.84 294 ILE A O 1
ATOM 2396 N N . GLY A 1 295 ? -8.172 22.127 57.359 1.00 33.75 295 GLY A N 1
ATOM 2397 C CA . GLY A 1 295 ? -9.568 22.150 57.768 1.00 33.75 295 GLY A CA 1
ATOM 2398 C C . GLY A 1 295 ? -10.189 23.467 57.324 1.00 33.75 295 GLY A C 1
ATOM 2399 O O . GLY A 1 295 ? -9.524 24.499 57.364 1.00 33.75 295 GLY A O 1
ATOM 2400 N N . TYR A 1 296 ? -11.461 23.424 56.947 1.00 31.64 296 TYR A N 1
ATOM 2401 C CA . TYR A 1 296 ? -12.337 24.586 57.036 1.00 31.64 296 TYR A CA 1
ATOM 2402 C C . TYR A 1 296 ? -13.493 24.238 57.980 1.00 31.64 296 TYR A C 1
ATOM 2404 O O . TYR A 1 296 ? -13.982 23.105 57.925 1.00 31.64 296 TYR A O 1
ATOM 2412 N N . PRO A 1 297 ? -13.866 25.154 58.891 1.00 38.69 297 PRO A N 1
ATOM 2413 C CA . PRO A 1 297 ? -14.990 24.964 59.793 1.00 38.69 297 PRO A CA 1
ATOM 2414 C C . PRO A 1 297 ? -16.325 25.138 59.055 1.00 38.69 297 PRO A C 1
ATOM 2416 O O . PRO A 1 297 ? -16.353 25.632 57.928 1.00 38.69 297 PRO A O 1
ATOM 2419 N N . ALA A 1 298 ? -17.374 24.666 59.732 1.00 41.44 298 ALA A N 1
ATOM 2420 C CA . ALA A 1 298 ? -18.767 24.540 59.303 1.00 41.44 298 ALA A CA 1
ATOM 2421 C C . ALA A 1 298 ? -19.395 25.797 58.682 1.00 41.44 298 ALA A C 1
ATOM 2423 O O . ALA A 1 298 ? -19.043 26.917 59.117 1.00 41.44 298 ALA A O 1
#

Solvent-accessible surface area (backbone atoms only — not comparable to full-atom values): 17130 Å² total; per-residue (Å²): 110,72,69,57,52,50,51,56,47,55,59,47,72,73,42,80,79,79,83,68,69,81,92,49,72,68,42,59,49,50,50,50,35,39,74,72,61,78,35,94,75,75,55,73,68,37,54,48,44,40,17,58,35,43,78,48,38,52,27,69,70,51,46,54,47,52,67,70,65,72,64,83,68,52,72,66,34,50,52,22,34,54,50,18,50,30,61,51,44,49,92,67,45,52,77,32,67,50,44,54,52,51,52,50,54,58,63,67,48,81,72,92,40,76,68,57,53,52,41,60,78,36,42,51,46,75,65,31,73,61,6,32,54,50,45,16,46,53,32,59,78,63,70,48,54,70,66,57,52,33,61,78,68,71,54,59,80,82,22,45,34,45,38,50,15,49,53,44,28,46,56,54,52,60,75,35,54,77,79,52,56,73,66,57,53,44,45,44,66,68,47,55,71,64,42,86,62,62,57,67,65,59,47,33,41,52,52,24,51,51,64,63,35,84,60,50,45,72,71,54,37,50,54,51,49,56,48,41,50,68,32,91,74,37,32,52,66,88,43,76,90,23,41,71,53,41,72,70,31,47,66,72,25,51,55,51,50,50,52,57,64,47,53,57,49,52,55,53,46,45,69,50,30,48,42,98,90,76,45,83,49,84,66,76,82,82,67,95,71,81,93,75,91,80,83,80,82,134

Sequence (298 aa):
TLFQNLRTTVEKIGSSPVRRPPPLERYMLQWSDFGSGTIKDLDRGTMRYLCWEPDIATSNQFLAHLESSGMELTRRPLEGLVRSCHSKWEGSFPRSQSVEIIRKLVVRHERPNPVILKWKSNLDAILGEDGPEILARNLVDGQKSLHVCLSEWYLESNSPFVRKLVEAATVRFRRQLGTASGDVIALLFRELLPWPGWDLSVLKREVGACILHEAVTGKIQEMLKTFVLTHKELGDPRVPANQIRWIEVPQRARDRLLKWLCKEKEVFFLDHVYREDVGWGWQRRDDSAGSVRIGYPA

Secondary structure (DSSP, 8-state):
-HHHHHHHHHHHHTS----PPPP-HHHHHHHHHHHTTS-S---HHHHHHHTT-HHHHT-HHHHHHHHHTT----HHHHHHHHHHHHHT-STTGGGSHHHHHHHHHHHH--S--HHHHHHHHTHHHHHSTTHHHHHHHHHHHTT--HHHHHHHHT--TTSHHHHHHHHHHHHHHHHHTTT--HHHHHHIIIIITT-TT--HHHHHHHHHHHHH-TT--HHHHHHHHHHHHH-TTT--TTSHHHHGGGTTS-HHHHHHHHHHHHHHHHHHHHHHHEETTTEE-------SS---------

Radius of gyration: 26.93 Å; Cα contacts (8 Å, |Δi|>4): 278; chains: 1; bounding box: 49×44×88 Å

Mean predicted aligned error: 10.33 Å

Foldseek 3Di:
DVVVVVVVVVVVVLDPDLPQPDDDVVLVVVVVCCVVVVDVAHDPSSLLNQLQPLVRLQDPVSLVRVVVVPDQDDPSSLLSSLQSLQQVLDDCSLVDPSLVSSLVSLCPRPDDDPLSVVCVVVVCLRSNNCVLLVLLCVCLVVVHALSVSCVSNVYDLQGNSVQSNLLNNLVVLLVCLQPDDPSSLCRNLPGRLPRPNYDLLSSLASLLVSLPRPSCDDPSVVSSLVSQCPDPLHHDCVDPVRVVSNVSHDPVSVVSVVVVVVVVVVVVCCVQQQDPVPGGDHDDPPPPDDDDDDDDDD

pLDDT: mean 84.33, std 18.62, range [31.64, 97.88]

Nearest PDB structures (foldseek):
  5wyl-assembly1_A  TM=3.161E-01  e=3.961E-01  Thermochaetoides thermophila DSM 1495
  1hu3-assembly1_A  TM=2.622E-01  e=1.027E+00  Homo sapiens
  7bg3-assembly1_A-2  TM=2.782E-01  e=2.145E+00  Homo sapiens
  6epc-assembly1_Q  TM=2.729E-01  e=3.766E+00  Rattus norvegicus
  7oho-assembly1_BBB  TM=2.183E-01  e=7.863E+00  Homo sapiens